Protein 3GE5 (pdb70)

Solvent-accessible surface area: 15205 Å² total

B-factor: mean 21.75, std 8.88, range [8.91, 66.34]

Sequence (341 aa):
IPQDDFRLIEDFFRTRRSVRKFIDRPVEEEKLAILEAGRIAPSAHNYQPWHFLVVREEEGRKRRLAPCSQQPWFPGAPIYIITLGDHHQRAWKRGAGDSVDIDTSIATYLEAHSLGLGCTWVCAFDQALCSEIFDIPSSHTPVSILALGYGDPTVPPREAFNRKTIEEVVSFEKLPQDDFRLIEDFFRTRRSVRKFIDRPVEEEKLAILEAGRIAPSAHNYQPWHFLVVREEEGRKRRLAPCSQQPWFPGAPIYIITLGDHQRAWKRGAGDSVDIDTSIATYLEAHSLGLGCTWVCAFDQALLCSEIFDIPSHTPVSILALGYGDPTVPPREAFNRKTIEEVVSFEKL

Foldseek 3Di:
DDPPDDCVPNAVVVAFAFLAADPDDDDPVLCCLQVLLQPFAAVVSLSQKDWDKAQDPVRLVLQVQFDPDVSRSNFRIKIFIDGQQVRFDDDDPGGCRLVSSVRSCSSSCRVVQKHWDKDQRTNWVSVCVSVVPDPSTRGIMIRIHHHDPVDDHPDPDDDDDPVVPDDDPDD/DVPQDCVPNQVVVADAFLAADDDDDDPVLCCLVVLLVPFAAVVSLSQKDWDKAQDPVRLVLQVQFAPDPSSSNFRIKIFIDGQQVRFDDDDVGGCRLVSSVRSVSSSCRVVQKHWDKDQRTNWVSVCVSVVPDPSTRGIMIRMDHHDPVDDHPDDDDDDDPVVPDDDPDD

CATH classification: 3.40.109.10

Secondary structure (DSSP, 8-state):
--TT--HIIIIITT------B-SPPPPTTT--HHHHHHH---GGG---EEEEEE-SHHHHHHHGGG---TTGGG-SEEEEEEE-TTTSPEETTEESHHHHHHH----HHHHTT-EEEEE--S-HHHHHHHTT-----EEEEEEEE-B-TTS--SS------HHHHEEES--/-TT--HHHHTGGG------B-SPPPPTTT--HHHHHHH---GGG---EEEEEE-SHHHHHHHGGG---TTGGG-SEEEEEEE-TTTS-EETTEESHHHHHHH----HHHHTT-EEEEE--S-HHHHHHHTT-----EEEEEEEE-B-TTS--SS------HHHHEEES--

InterPro domains:
  IPR000415 Nitroreductase-like [G3DSA:3.40.109.10] (4-179)
  IPR000415 Nitroreductase-like [SSF55469] (12-178)
  IPR029479 Nitroreductase [PF00881] (16-69)
  IPR029479 Nitroreductase [PF00881] (72-154)

Organism: Porphyromonas gingivalis (strain ATCC BAA-308 / W83) (NCBI:txid242619)

Nearest PDB structures (foldseek):
  3ge5-assembly1_B  TM=1.002E+00  e=6.194E-34  Porphyromonas gingivalis W83
  3h4o-assembly1_A  TM=8.985E-01  e=9.155E-17  Clostridioides difficile 630
  3bem-assembly1_A  TM=8.678E-01  e=6.191E-10  Bacillus subtilis
  3e39-assembly1_B  TM=7.944E-01  e=4.537E-10  Oleidesulfovibrio alaskensis G20
  1ooq-assembly1_A  TM=8.010E-01  e=1.674E-09  Escherichia coli

Radius of gyration: 19.74 Å; Cα contacts (8 Å, |Δi|>4): 638; chains: 2; bounding box: 45×47×58 Å

Structure (mmCIF, N/CA/C/O backbone):
data_3GE5
#
_entry.id   3GE5
#
_cell.length_a   112.060
_cell.length_b   112.060
_cell.length_c   68.300
_cell.angle_alpha   90.000
_cell.angle_beta   90.000
_cell.angle_gamma   90.000
#
_symmetry.space_group_name_H-M   'P 43 21 2'
#
loop_
_entity.id
_entity.type
_entity.pdbx_description
1 polymer 'putative NAD(P)H:FMN oxidoreductase'
2 non-polymer 'FLAVIN MONONUCLEOTIDE'
3 non-polymer 'UNKNOWN LIGAND'
4 non-polymer 'SULFATE ION'
5 non-polymer 1,2-ETHANEDIOL
6 water water
#
loop_
_atom_site.group_PDB
_atom_site.id
_atom_site.type_s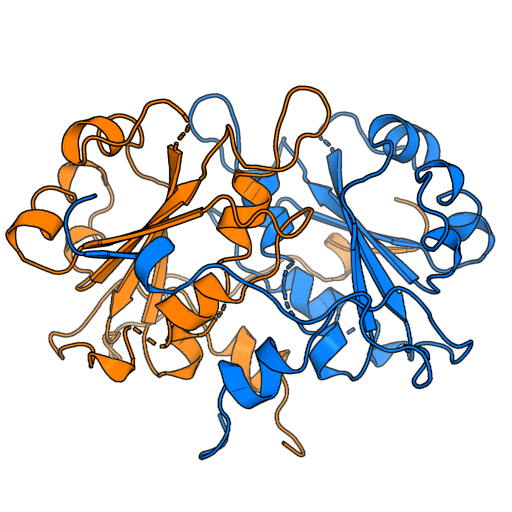ymbol
_atom_site.label_atom_id
_atom_site.label_alt_id
_atom_site.label_comp_id
_atom_site.label_asym_id
_atom_site.label_entity_id
_atom_site.label_seq_id
_atom_site.pdbx_PDB_ins_code
_atom_site.Cartn_x
_atom_site.Cartn_y
_atom_site.Cartn_z
_atom_site.occupancy
_atom_site.B_iso_or_equiv
_atom_site.auth_seq_id
_atom_site.auth_comp_id
_atom_site.auth_asym_id
_atom_site.auth_atom_id
_atom_site.pdbx_PDB_model_num
ATOM 1 N N . ILE A 1 23 ? 62.363 9.168 14.312 1.00 49.42 4 ILE A N 1
ATOM 2 C CA . ILE A 1 23 ? 60.991 8.931 14.880 1.00 45.82 4 ILE A CA 1
ATOM 3 C C . ILE A 1 23 ? 60.403 7.640 14.250 1.00 44.35 4 ILE A C 1
ATOM 4 O O . ILE A 1 23 ? 60.792 7.263 13.131 1.00 43.82 4 ILE A O 1
ATOM 9 N N . PRO A 1 24 ? 59.471 6.966 14.952 1.00 41.03 5 PRO A N 1
ATOM 10 C CA . PRO A 1 24 ? 58.903 5.718 14.426 1.00 40.29 5 PRO A CA 1
ATOM 11 C C . PRO A 1 24 ? 58.338 5.826 12.997 1.00 37.61 5 PRO A C 1
ATOM 12 O O . PRO A 1 24 ? 57.850 6.878 12.584 1.00 33.03 5 PRO A O 1
ATOM 16 N N . GLN A 1 25 ? 58.429 4.729 12.251 1.00 39.18 6 GLN A N 1
ATOM 17 C CA . GLN A 1 25 ? 58.162 4.731 10.794 1.00 38.85 6 GLN A CA 1
ATOM 18 C C . GLN A 1 25 ? 56.776 5.294 10.413 1.00 36.33 6 GLN A C 1
ATOM 19 O O . GLN A 1 25 ? 56.638 6.073 9.451 1.00 39.55 6 GLN A O 1
ATOM 21 N N A ASP A 1 26 ? 55.812 4.935 11.251 0.50 32.00 7 ASP A N 1
ATOM 22 N N B ASP A 1 26 ? 55.717 4.865 11.093 0.50 31.81 7 ASP A N 1
ATOM 23 C CA A ASP A 1 26 ? 54.404 5.176 11.034 0.50 29.66 7 ASP A CA 1
ATOM 24 C CA B ASP A 1 26 ? 54.412 5.480 10.836 0.50 29.69 7 ASP A CA 1
ATOM 25 C C A ASP A 1 26 ? 53.889 6.363 11.846 0.50 26.09 7 ASP A C 1
ATOM 26 C C B ASP A 1 26 ? 53.908 6.134 12.106 0.50 25.68 7 ASP A C 1
ATOM 27 O O A ASP A 1 26 ? 52.723 6.718 11.735 0.50 24.87 7 ASP A O 1
ATOM 28 O O B ASP A 1 26 ? 52.842 5.805 12.641 0.50 22.30 7 ASP A O 1
ATOM 37 N N . PHE A 1 27 ? 54.753 7.017 12.621 1.00 24.40 8 PHE A N 1
ATOM 38 C CA . PHE A 1 27 ? 54.301 8.075 13.493 1.00 23.28 8 PHE A CA 1
ATOM 39 C C . PHE A 1 27 ? 54.059 9.318 12.655 1.00 21.32 8 PHE A C 1
ATOM 40 O O . PHE A 1 27 ? 54.934 9.753 11.875 1.00 23.88 8 PHE A O 1
ATOM 48 N N . ARG A 1 28 ? 52.865 9.890 12.806 1.00 18.30 9 ARG A N 1
ATOM 49 C CA . ARG A 1 28 ? 52.516 11.135 12.159 1.00 16.98 9 ARG A CA 1
ATOM 50 C C . ARG A 1 28 ? 52.248 12.184 13.229 1.00 19.08 9 ARG A C 1
ATOM 51 O O . ARG A 1 28 ? 51.330 12.035 14.026 1.00 18.79 9 ARG A O 1
ATOM 59 N N . LEU A 1 29 ? 53.055 13.232 13.250 1.00 16.65 10 LEU A N 1
ATOM 60 C CA . LEU A 1 29 ? 52.897 14.286 14.241 1.00 16.62 10 LEU A CA 1
ATOM 61 C C . LEU A 1 29 ? 51.499 14.880 14.253 1.00 17.85 10 LEU A C 1
ATOM 62 O O . LEU A 1 29 ? 50.930 15.113 15.301 1.00 18.50 10 LEU A O 1
ATOM 67 N N . ILE A 1 30 ? 50.931 15.100 13.074 1.00 16.35 11 ILE A N 1
ATOM 68 C CA . ILE A 1 30 ? 49.610 15.692 13.003 1.00 17.54 11 ILE A CA 1
ATOM 69 C C . ILE A 1 30 ? 48.539 14.713 13.525 1.00 16.07 11 ILE A C 1
ATOM 70 O O . ILE A 1 30 ? 47.858 14.987 14.526 1.00 16.07 11 ILE A O 1
ATOM 75 N N . GLU A 1 31 ? 48.357 13.582 12.834 1.00 18.68 12 GLU A N 1
ATOM 76 C CA . GLU A 1 31 ? 47.253 12.677 13.202 1.00 17.78 12 GLU A CA 1
ATOM 77 C C . GLU A 1 31 ? 47.389 12.025 14.587 1.00 18.63 12 GLU A C 1
ATOM 78 O O . GLU A 1 31 ? 46.386 11.838 15.302 1.00 20.73 12 GLU A O 1
ATOM 84 N N . ASP A 1 32 ? 48.615 11.684 14.964 1.00 17.49 13 ASP A N 1
ATOM 85 C CA . ASP A 1 32 ? 48.839 10.853 16.140 1.00 18.54 13 ASP A CA 1
ATOM 86 C C . ASP A 1 32 ? 49.112 11.664 17.383 1.00 21.11 13 ASP A C 1
ATOM 87 O O . ASP A 1 32 ? 49.104 11.123 18.476 1.00 23.22 13 ASP A O 1
ATOM 92 N N . PHE A 1 33 ? 49.391 12.948 17.222 1.00 19.08 14 PHE A N 1
ATOM 93 C CA . PHE A 1 33 ? 49.861 13.743 18.352 1.00 18.78 14 PHE A CA 1
ATOM 94 C C . PHE A 1 33 ? 49.147 15.091 18.439 1.00 19.46 14 PHE A C 1
ATOM 95 O O . PHE A 1 33 ? 48.425 15.339 19.407 1.00 18.88 14 PHE A O 1
ATOM 103 N N . PHE A 1 34 ? 49.318 15.976 17.459 1.00 17.67 15 PHE A N 1
ATOM 104 C CA . PHE A 1 34 ? 48.616 17.258 17.536 1.00 17.26 15 PHE A CA 1
ATOM 105 C C . PHE A 1 34 ? 47.080 17.118 17.618 1.00 18.15 15 PHE A C 1
ATOM 106 O O . PHE A 1 34 ? 46.427 17.693 18.502 1.00 18.12 15 PHE A O 1
ATOM 114 N N . ARG A 1 35 ? 46.507 16.338 16.707 1.00 16.90 16 ARG A N 1
ATOM 115 C CA . ARG A 1 35 ? 45.041 16.229 16.644 1.00 17.10 16 ARG A CA 1
ATOM 116 C C . ARG A 1 35 ? 44.382 15.502 17.790 1.00 17.55 16 ARG A C 1
ATOM 117 O O . ARG A 1 35 ? 43.173 15.685 17.994 1.00 20.00 16 ARG A O 1
ATOM 125 N N . THR A 1 36 ? 45.133 14.702 18.540 1.00 15.63 17 THR A N 1
ATOM 126 C CA . THR A 1 36 ? 44.571 14.000 19.687 1.00 16.74 17 THR A CA 1
ATOM 127 C C . THR A 1 36 ? 44.507 14.900 20.936 1.00 17.41 17 THR A C 1
ATOM 128 O O . THR A 1 36 ? 43.940 14.496 21.943 1.00 18.28 17 THR A O 1
ATOM 132 N N . ARG A 1 37 ? 45.117 16.100 20.872 1.00 16.17 18 ARG A N 1
ATOM 133 C CA . ARG A 1 37 ? 45.086 17.076 21.971 1.00 16.96 18 ARG A CA 1
ATOM 134 C C . ARG A 1 37 ? 43.915 18.042 21.805 1.00 18.41 18 ARG A C 1
ATOM 135 O O . ARG A 1 37 ? 43.848 18.787 20.820 1.00 18.82 18 ARG A O 1
ATOM 143 N N . ARG A 1 38 ? 43.012 18.023 22.783 1.00 16.98 19 ARG A N 1
ATOM 144 C CA . ARG A 1 38 ? 41.997 19.049 22.922 1.00 17.79 19 ARG A CA 1
ATOM 145 C C . ARG A 1 38 ? 42.211 19.693 24.295 1.00 16.19 19 ARG A C 1
ATOM 146 O O . ARG A 1 38 ? 42.702 19.043 25.232 1.00 18.31 19 ARG A O 1
ATOM 154 N N . SER A 1 39 ? 41.826 20.954 24.422 1.00 15.88 20 SER A N 1
ATOM 155 C CA . SER A 1 39 ? 41.864 21.622 25.723 1.00 16.81 20 SER A CA 1
ATOM 156 C C . SER A 1 39 ? 40.986 20.851 26.737 1.00 16.42 20 SER A C 1
ATOM 157 O O . SER A 1 39 ? 39.840 20.420 26.439 1.00 16.48 20 SER A O 1
ATOM 160 N N . VAL A 1 40 ? 41.547 20.641 27.923 1.00 16.26 21 VAL A N 1
ATOM 161 C CA . VAL A 1 40 ? 40.860 19.945 29.010 1.00 15.30 21 VAL A CA 1
ATOM 162 C C . VAL A 1 40 ? 40.739 20.946 30.183 1.00 19.62 21 VAL A C 1
ATOM 163 O O . VAL A 1 40 ? 41.746 21.510 30.645 1.00 17.76 21 VAL A O 1
ATOM 167 N N . ARG A 1 41 ? 39.500 21.116 30.643 1.00 19.36 22 ARG A N 1
ATOM 168 C CA . ARG A 1 41 ? 39.173 22.047 31.729 1.00 18.87 22 ARG A CA 1
ATOM 169 C C . ARG A 1 41 ? 38.592 21.401 32.966 1.00 21.31 22 ARG A C 1
ATOM 170 O O . ARG A 1 41 ? 38.349 22.079 33.964 1.00 21.06 22 ARG A O 1
ATOM 178 N N . LYS A 1 42 ? 38.348 20.086 32.899 1.00 18.34 23 LYS A N 1
ATOM 179 C CA . LYS A 1 42 ? 37.716 19.347 33.973 1.00 18.08 23 LYS A CA 1
ATOM 180 C C . LYS A 1 42 ? 38.616 18.175 34.313 1.00 19.04 23 LYS A C 1
ATOM 181 O O . LYS A 1 42 ? 39.023 17.442 33.423 1.00 16.96 23 LYS A O 1
ATOM 187 N N . PHE A 1 43 ? 38.978 18.051 35.598 1.00 17.92 24 PHE A N 1
ATOM 188 C CA . PHE A 1 43 ? 40.046 17.154 36.030 1.00 18.34 24 PHE A CA 1
ATOM 189 C C . PHE A 1 43 ? 39.579 16.190 37.113 1.00 20.70 24 PHE A C 1
ATOM 190 O O . PHE A 1 43 ? 38.615 16.479 37.835 1.00 21.22 24 PHE A O 1
ATOM 198 N N . ILE A 1 44 ? 40.250 15.045 37.225 1.00 19.28 25 ILE A N 1
ATOM 199 C CA . ILE A 1 44 ? 39.991 14.119 38.332 1.00 21.23 25 ILE A CA 1
ATOM 200 C C . ILE A 1 44 ? 41.032 14.362 39.423 1.00 20.93 25 ILE A C 1
ATOM 201 O O . ILE A 1 44 ? 41.970 15.137 39.239 1.00 21.61 25 ILE A O 1
ATOM 206 N N . ASP A 1 45 ? 40.853 13.706 40.567 1.00 24.32 26 ASP A N 1
ATOM 207 C CA . ASP A 1 45 ? 41.730 13.899 41.716 1.00 30.48 26 ASP A CA 1
ATOM 208 C C . ASP A 1 45 ? 43.103 13.251 41.628 1.00 29.68 26 ASP A C 1
ATOM 209 O O . ASP A 1 45 ? 43.966 13.523 42.457 1.00 33.37 26 ASP A O 1
ATOM 214 N N . ARG A 1 46 ? 43.323 12.394 40.649 1.00 28.84 27 ARG A N 1
ATOM 215 C CA . ARG A 1 46 ? 44.564 11.651 40.608 1.00 27.41 27 ARG A CA 1
ATOM 216 C C . ARG A 1 46 ? 45.758 12.603 40.688 1.00 26.66 27 ARG A C 1
ATOM 217 O O . ARG A 1 46 ? 45.847 13.536 39.917 1.00 26.07 27 ARG A O 1
ATOM 225 N N . PRO A 1 47 ? 46.666 12.385 41.640 1.00 25.39 28 PRO A N 1
ATOM 226 C CA . PRO A 1 47 ? 47.839 13.233 41.664 1.00 26.83 28 PRO A CA 1
ATOM 227 C C . PRO A 1 47 ? 48.741 13.035 40.442 1.00 24.78 28 PRO A C 1
ATOM 228 O O . PRO A 1 47 ? 48.912 11.902 39.936 1.00 24.25 28 PRO A O 1
ATOM 232 N N . VAL A 1 48 ? 49.297 14.142 39.983 1.00 21.05 29 VAL A N 1
ATOM 233 C CA . VAL A 1 48 ? 50.270 14.145 38.890 1.00 20.46 29 VAL A CA 1
ATOM 234 C C . VAL A 1 48 ? 51.629 13.687 39.424 1.00 19.81 29 VAL A C 1
ATOM 235 O O . VAL A 1 48 ? 52.154 14.251 40.381 1.00 21.12 29 VAL A O 1
ATOM 239 N N . GLU A 1 49 ? 52.198 12.661 38.805 1.00 21.03 30 GLU A N 1
ATOM 240 C CA . GLU A 1 49 ? 53.478 12.121 39.253 1.00 19.81 30 GLU A CA 1
ATOM 241 C C . GLU A 1 49 ? 54.554 13.183 39.151 1.00 22.24 30 GLU A C 1
ATOM 242 O O . GLU A 1 49 ? 54.615 13.911 38.170 1.00 17.64 30 GLU A O 1
ATOM 248 N N . GLU A 1 50 ? 55.415 13.253 40.163 1.00 21.84 31 GLU A N 1
ATOM 249 C CA . GLU A 1 50 ? 56.541 14.186 40.184 1.00 21.81 31 GLU A CA 1
ATOM 250 C C . GLU A 1 50 ? 57.352 14.170 38.883 1.00 18.89 31 GLU A C 1
ATOM 251 O O . GLU A 1 50 ? 57.734 15.230 38.369 1.00 19.46 31 GLU A O 1
ATOM 257 N N . GLU A 1 51 ? 57.634 12.966 38.394 1.00 18.67 32 GLU A N 1
ATOM 258 C CA . GLU A 1 51 ? 58.480 12.802 37.218 1.00 20.99 32 GLU A CA 1
ATOM 259 C C . GLU A 1 51 ? 57.808 13.384 35.982 1.00 18.93 32 GLU A C 1
ATOM 260 O O . GLU A 1 51 ? 58.507 13.856 35.074 1.00 20.93 32 GLU A O 1
ATOM 266 N N . LYS A 1 52 ? 56.473 13.355 35.940 1.00 19.81 33 LYS A N 1
ATOM 267 C CA . LYS A 1 52 ? 55.748 13.933 34.808 1.00 16.51 33 LYS A CA 1
ATOM 268 C C . LYS A 1 52 ? 55.804 15.483 34.866 1.00 18.04 33 LYS A C 1
ATOM 269 O O . LYS A 1 52 ? 56.008 16.145 33.837 1.00 18.63 33 LYS A O 1
ATOM 275 N N . LEU A 1 53 ? 55.599 16.057 36.058 1.00 19.54 34 LEU A N 1
ATOM 276 C CA . LEU A 1 53 ? 55.770 17.519 36.252 1.00 18.53 34 LEU A CA 1
ATOM 277 C C . LEU A 1 53 ? 57.182 17.987 35.875 1.00 17.16 34 LEU A C 1
ATOM 278 O O . LEU A 1 53 ? 57.349 18.990 35.162 1.00 17.02 34 LEU A O 1
ATOM 291 N N . ALA A 1 55 ? 59.281 16.526 33.773 1.00 16.46 36 ALA A N 1
ATOM 292 C CA . ALA A 1 55 ? 59.380 16.433 32.305 1.00 18.97 36 ALA A CA 1
ATOM 293 C C . ALA A 1 55 ? 58.753 17.609 31.612 1.00 17.82 36 ALA A C 1
ATOM 294 O O . ALA A 1 55 ? 59.288 18.111 30.585 1.00 17.94 36 ALA A O 1
ATOM 296 N N . ILE A 1 56 ? 57.579 18.014 32.089 1.00 15.92 37 ILE A N 1
ATOM 297 C CA . ILE A 1 56 ? 56.908 19.190 31.513 1.00 15.75 37 ILE A CA 1
ATOM 298 C C . ILE A 1 56 ? 57.841 20.415 31.628 1.00 15.20 37 ILE A C 1
ATOM 299 O O . ILE A 1 56 ? 58.020 21.150 30.655 1.00 16.30 37 ILE A O 1
ATOM 304 N N . LEU A 1 57 ? 58.403 20.634 32.816 1.00 15.33 38 LEU A N 1
ATOM 305 C CA . LEU A 1 57 ? 59.302 21.745 33.054 1.00 15.52 38 LEU A CA 1
ATOM 306 C C . LEU A 1 57 ? 60.582 21.663 32.203 1.00 17.80 38 LEU A C 1
ATOM 307 O O . LEU A 1 57 ? 61.051 22.661 31.649 1.00 17.34 38 LEU A O 1
ATOM 312 N N . GLU A 1 58 ? 61.107 20.447 32.031 1.00 17.54 39 GLU A N 1
ATOM 313 C CA . GLU A 1 58 ? 62.259 20.230 31.175 1.00 18.20 39 GLU A CA 1
ATOM 314 C C . GLU A 1 58 ? 61.981 20.642 29.726 1.00 17.96 39 GLU A C 1
ATOM 315 O O . GLU A 1 58 ? 62.810 21.289 29.083 1.00 17.51 39 GLU A O 1
ATOM 321 N N . ALA A 1 59 ? 60.794 20.295 29.238 1.00 16.76 40 ALA A N 1
ATOM 322 C CA . ALA A 1 59 ? 60.378 20.696 27.884 1.00 15.23 40 ALA A CA 1
ATOM 323 C C . ALA A 1 59 ? 60.404 22.217 27.728 1.00 15.60 40 ALA A C 1
ATOM 324 O O . ALA A 1 59 ? 60.880 22.733 26.731 1.00 17.97 40 ALA A O 1
ATOM 326 N N . GLY A 1 60 ? 59.879 22.921 28.731 1.00 16.56 41 GLY A N 1
ATOM 327 C CA . GLY A 1 60 ? 59.928 24.371 28.718 1.00 16.21 41 GLY A CA 1
ATOM 328 C C . GLY A 1 60 ? 61.372 24.914 28.685 1.00 18.35 41 GLY A C 1
ATOM 329 O O . GLY A 1 60 ? 61.700 25.811 27.891 1.00 17.07 41 GLY A O 1
ATOM 330 N N . ARG A 1 61 ? 62.237 24.343 29.528 1.00 15.75 42 ARG A N 1
ATOM 331 C CA . ARG A 1 61 ? 63.618 24.764 29.677 1.00 16.19 42 ARG A CA 1
ATOM 332 C C . ARG A 1 61 ? 64.353 24.615 28.330 1.00 15.70 42 ARG A C 1
ATOM 333 O O . ARG A 1 61 ? 65.184 25.454 27.987 1.00 17.62 42 ARG A O 1
ATOM 341 N N . ILE A 1 62 ? 64.064 23.550 27.582 1.00 15.18 43 ILE A N 1
ATOM 342 C CA . ILE A 1 62 ? 64.834 23.277 26.359 1.00 17.00 43 ILE A CA 1
ATOM 343 C C . ILE A 1 62 ? 64.276 23.985 25.110 1.00 17.58 43 ILE A C 1
ATOM 344 O O . ILE A 1 62 ? 64.860 23.889 24.004 1.00 16.94 43 ILE A O 1
ATOM 349 N N . ALA A 1 63 ? 63.173 24.715 25.266 1.00 17.11 44 ALA A N 1
ATOM 350 C CA . ALA A 1 63 ? 62.565 25.409 24.125 1.00 17.59 44 ALA A CA 1
ATOM 351 C C . ALA A 1 63 ? 63.584 26.418 23.537 1.00 17.65 44 ALA A C 1
ATOM 352 O O . ALA A 1 63 ? 64.369 27.003 24.272 1.00 17.15 44 ALA A O 1
ATOM 354 N N . PRO A 1 64 ? 63.528 26.670 22.235 1.00 16.38 45 PRO A N 1
ATOM 355 C CA . PRO A 1 64 ? 64.282 27.765 21.655 1.00 16.26 45 PRO A CA 1
ATOM 356 C C . PRO A 1 64 ? 63.651 29.154 21.954 1.00 15.90 45 PRO A C 1
ATOM 357 O O . PRO A 1 64 ? 62.478 29.275 22.344 1.00 17.10 45 PRO A O 1
ATOM 361 N N . SER A 1 65 ? 64.485 30.178 21.796 1.00 15.39 46 SER A N 1
ATOM 362 C CA . SER A 1 65 ? 64.114 31.583 22.029 1.00 15.31 46 SER A CA 1
ATOM 363 C C . SER A 1 65 ? 65.032 32.479 21.175 1.00 13.54 46 SER A C 1
ATOM 364 O O . SER A 1 65 ? 66.151 32.060 20.765 1.00 16.83 46 SER A O 1
ATOM 367 N N . ALA A 1 66 ? 64.615 33.723 20.960 1.00 16.51 47 ALA A N 1
ATOM 368 C CA . ALA A 1 66 ? 65.479 34.680 20.268 1.00 15.85 47 ALA A CA 1
ATOM 369 C C . ALA A 1 66 ? 66.826 34.849 20.991 1.00 13.64 47 ALA A C 1
ATOM 370 O O . ALA A 1 66 ? 66.871 35.092 22.212 1.00 15.64 47 ALA A O 1
ATOM 372 N N . HIS A 1 67 ? 67.907 34.630 20.233 1.00 16.71 48 HIS A N 1
ATOM 373 C CA . HIS A 1 67 ? 69.283 34.705 20.717 1.00 15.57 48 HIS A CA 1
ATOM 374 C C . HIS A 1 67 ? 69.547 33.683 21.846 1.00 18.44 48 HIS A C 1
ATOM 375 O O . HIS A 1 67 ? 70.519 33.811 22.584 1.00 16.61 48 HIS A O 1
ATOM 382 N N . ASN A 1 68 ? 68.680 32.693 21.996 1.00 16.50 49 ASN A N 1
ATOM 383 C CA . ASN A 1 68 ? 68.789 31.766 23.135 1.00 17.86 49 ASN A CA 1
ATOM 384 C C . ASN A 1 68 ? 68.860 32.486 24.486 1.00 18.19 49 ASN A C 1
ATOM 385 O O . ASN A 1 68 ? 69.439 31.981 25.444 1.00 18.36 49 ASN A O 1
ATOM 390 N N . TYR A 1 69 ? 68.181 33.628 24.599 1.00 15.11 50 TYR A N 1
ATOM 391 C CA . TYR A 1 69 ? 68.185 34.370 25.874 1.00 16.64 50 TYR A CA 1
ATOM 392 C C . TYR A 1 69 ? 67.282 33.730 26.947 1.00 15.22 50 TYR A C 1
ATOM 393 O O . TYR A 1 69 ? 67.430 34.033 28.129 1.00 17.20 50 TYR A O 1
ATOM 402 N N . GLN A 1 70 ? 66.347 32.865 26.534 1.00 17.13 51 GLN A N 1
ATOM 403 C CA . GLN A 1 70 ? 65.494 32.154 27.494 1.00 16.53 51 GLN A CA 1
ATOM 404 C C . GLN A 1 70 ? 64.880 33.122 28.505 1.00 16.12 51 GLN A C 1
ATOM 405 O O . GLN A 1 70 ? 65.018 32.916 29.719 1.00 17.00 51 GLN A O 1
ATOM 411 N N . PRO A 1 71 ? 64.122 34.149 28.035 1.00 14.90 52 PRO A N 1
ATOM 412 C CA . PRO A 1 71 ? 63.648 35.225 28.912 1.00 18.92 52 PRO A CA 1
ATOM 413 C C . PRO A 1 71 ? 62.370 34.850 29.690 1.00 17.95 52 PRO A C 1
ATOM 414 O O . PRO A 1 71 ? 61.441 35.633 29.805 1.00 16.58 52 PRO A O 1
ATOM 418 N N . TRP A 1 72 ? 62.363 33.634 30.242 1.00 17.74 53 TRP A N 1
ATOM 419 C CA . TRP A 1 72 ? 61.226 33.072 30.935 1.00 15.72 53 TRP A CA 1
ATOM 420 C C . TRP A 1 72 ? 61.622 32.605 32.320 1.00 15.07 53 TRP A C 1
ATOM 421 O O . TRP A 1 72 ? 62.819 32.438 32.614 1.00 16.53 53 TRP A O 1
ATOM 432 N N . HIS A 1 73 ? 60.622 32.420 33.155 1.00 15.61 54 HIS A N 1
ATOM 433 C CA . HIS A 1 73 ? 60.748 31.806 34.454 1.00 16.60 54 HIS A CA 1
ATOM 434 C C . HIS A 1 73 ? 59.448 31.097 34.726 1.00 18.78 54 HIS A C 1
ATOM 435 O O . HIS A 1 73 ? 58.375 31.651 34.443 1.00 17.22 54 HIS A O 1
ATOM 442 N N . PHE A 1 74 ? 59.539 29.861 35.220 1.00 17.08 55 PHE A N 1
ATOM 443 C CA . PHE A 1 74 ? 58.335 29.047 35.445 1.00 16.81 55 PHE A CA 1
ATOM 444 C C . PHE A 1 74 ? 58.025 28.973 36.931 1.00 17.31 55 PHE A C 1
ATOM 445 O O . PHE A 1 74 ? 58.803 28.415 37.730 1.00 19.26 55 PHE A O 1
ATOM 453 N N . LEU A 1 75 ? 56.882 29.548 37.305 1.00 16.99 56 LEU A N 1
ATOM 454 C CA . LEU A 1 75 ? 56.423 29.556 38.699 1.00 18.20 56 LEU A CA 1
ATOM 455 C C . LEU A 1 75 ? 55.310 28.511 38.857 1.00 17.52 56 LEU A C 1
ATOM 456 O O . LEU A 1 75 ? 54.202 28.682 38.334 1.00 17.39 56 LEU A O 1
ATOM 461 N N . VAL A 1 76 ? 55.664 27.399 39.509 1.00 15.83 57 VAL A N 1
ATOM 462 C CA . VAL A 1 76 ? 54.759 26.256 39.667 1.00 15.36 57 VAL A CA 1
ATOM 463 C C . VAL A 1 76 ? 53.901 26.486 40.900 1.00 17.90 57 VAL A C 1
ATOM 464 O O . VAL A 1 76 ? 54.445 26.834 41.978 1.00 19.34 57 VAL A O 1
ATOM 468 N N . VAL A 1 77 ? 52.578 26.334 40.748 1.00 15.16 58 VAL A N 1
ATOM 469 C CA . VAL A 1 77 ? 51.654 26.473 41.884 1.00 17.49 58 VAL A CA 1
ATOM 470 C C . VAL A 1 77 ? 50.834 25.184 41.948 1.00 18.83 58 VAL A C 1
ATOM 471 O O . VAL A 1 77 ? 50.033 24.890 41.081 1.00 16.96 58 VAL A O 1
ATOM 475 N N . ARG A 1 78 ? 51.071 24.386 42.980 1.00 20.91 59 ARG A N 1
ATOM 476 C CA . ARG A 1 78 ? 50.319 23.145 43.154 1.00 21.95 59 ARG A CA 1
ATOM 477 C C . ARG A 1 78 ? 49.913 22.834 44.598 1.00 18.94 59 ARG A C 1
ATOM 478 O O . ARG A 1 78 ? 49.026 22.007 44.811 1.00 22.19 59 ARG A O 1
ATOM 486 N N . GLU A 1 79 ? 50.536 23.470 45.588 1.00 19.21 60 GLU A N 1
ATOM 487 C CA . GLU A 1 79 ? 50.101 23.287 46.977 1.00 19.98 60 GLU A CA 1
ATOM 488 C C . GLU A 1 79 ? 48.820 24.062 47.205 1.00 21.96 60 GLU A C 1
ATOM 489 O O . GLU A 1 79 ? 48.511 25.052 46.519 1.00 22.38 60 GLU A O 1
ATOM 495 N N . GLU A 1 80 ? 48.044 23.621 48.179 1.00 22.49 61 GLU A N 1
ATOM 496 C CA . GLU A 1 80 ? 46.707 24.193 48.338 1.00 24.05 61 GLU A CA 1
ATOM 497 C C . GLU A 1 80 ? 46.694 25.695 48.592 1.00 22.11 61 GLU A C 1
ATOM 498 O O . GLU A 1 80 ? 45.853 26.406 48.027 1.00 21.99 61 GLU A O 1
ATOM 504 N N . GLU A 1 81 ? 47.632 26.179 49.406 1.00 24.28 62 GLU A N 1
ATOM 505 C CA . GLU A 1 81 ? 47.670 27.580 49.762 1.00 25.99 62 GLU A CA 1
ATOM 506 C C . GLU A 1 81 ? 47.863 28.433 48.518 1.00 23.11 62 GLU A C 1
ATOM 507 O O . GLU A 1 81 ? 47.158 29.429 48.321 1.00 21.52 62 GLU A O 1
ATOM 513 N N . GLY A 1 82 ? 48.814 28.024 47.684 1.00 19.29 63 GLY A N 1
ATOM 514 C CA . GLY A 1 82 ? 49.144 28.740 46.457 1.00 20.80 63 GLY A CA 1
ATOM 515 C C . GLY A 1 82 ? 48.003 28.669 45.468 1.00 20.69 63 GLY A C 1
ATOM 516 O O . GLY A 1 82 ? 47.677 29.667 44.833 1.00 17.47 63 GLY A O 1
ATOM 517 N N . ARG A 1 83 ? 47.388 27.493 45.319 1.00 18.16 64 ARG A N 1
ATOM 518 C CA . ARG A 1 83 ? 46.268 27.355 44.375 1.00 19.73 64 ARG A CA 1
ATOM 519 C C . ARG A 1 83 ? 45.113 28.283 44.784 1.00 18.56 64 ARG A C 1
ATOM 520 O O . ARG A 1 83 ? 44.498 28.966 43.955 1.00 19.16 64 ARG A O 1
ATOM 528 N N . LYS A 1 84 ? 44.826 28.324 46.073 1.00 18.16 65 LYS A N 1
ATOM 529 C CA . LYS A 1 84 ? 43.785 29.208 46.601 1.00 18.78 65 LYS A CA 1
ATOM 530 C C . LYS A 1 84 ? 44.129 30.703 46.395 1.00 19.03 65 LYS A C 1
ATOM 531 O O . LYS A 1 84 ? 43.245 31.514 46.086 1.00 17.99 65 LYS A O 1
ATOM 534 N N A ARG A 1 85 ? 45.397 31.051 46.575 0.50 17.62 66 ARG A N 1
ATOM 535 N N B ARG A 1 85 ? 45.401 31.047 46.565 0.50 18.46 66 ARG A N 1
ATOM 536 C CA A ARG A 1 85 ? 45.854 32.423 46.321 0.50 19.96 66 ARG A CA 1
ATOM 537 C CA B ARG A 1 85 ? 45.865 32.425 46.347 0.50 21.41 66 ARG A CA 1
ATOM 538 C C A ARG A 1 85 ? 45.683 32.807 44.853 0.50 18.74 66 ARG A C 1
ATOM 539 C C B ARG A 1 85 ? 45.859 32.834 44.862 0.50 20.10 66 ARG A C 1
ATOM 540 O O A ARG A 1 85 ? 45.280 33.929 44.547 0.50 16.85 66 ARG A O 1
ATOM 541 O O B ARG A 1 85 ? 45.792 34.020 44.552 0.50 20.29 66 ARG A O 1
ATOM 556 N N . LEU A 1 86 ? 45.949 31.862 43.955 1.00 17.82 67 LEU A N 1
ATOM 557 C CA . LEU A 1 86 ? 45.927 32.158 42.522 1.00 17.29 67 LEU A CA 1
ATOM 558 C C . LEU A 1 86 ? 44.500 32.337 42.004 1.00 16.76 67 LEU A C 1
ATOM 559 O O . LEU A 1 86 ? 44.250 33.099 41.048 1.00 17.46 67 LEU A O 1
ATOM 564 N N . ALA A 1 87 ? 43.562 31.604 42.618 1.00 16.76 68 ALA A N 1
ATOM 565 C CA . ALA A 1 87 ? 42.167 31.473 42.125 1.00 16.04 68 ALA A CA 1
ATOM 566 C C . ALA A 1 87 ? 41.478 32.816 41.796 1.00 16.02 68 ALA A C 1
ATOM 567 O O . ALA A 1 87 ? 40.859 32.920 40.759 1.00 19.69 68 ALA A O 1
ATOM 569 N N . PRO A 1 88 ? 41.646 33.836 42.648 1.00 17.92 69 PRO A N 1
ATOM 570 C CA . PRO A 1 88 ? 41.008 35.153 42.422 1.00 19.87 69 PRO A CA 1
ATOM 571 C C . PRO A 1 88 ? 41.462 35.905 41.177 1.00 19.84 69 PRO A C 1
ATOM 572 O O . PRO A 1 88 ? 40.840 36.919 40.805 1.00 19.28 69 PRO A O 1
ATOM 576 N N . CYS A 1 89 ? 42.521 35.419 40.533 1.00 14.75 70 CYS A N 1
ATOM 577 C CA . CYS A 1 89 ? 42.998 35.998 39.277 1.00 16.18 70 CYS A CA 1
ATOM 578 C C . CYS A 1 89 ? 42.111 35.670 38.076 1.00 17.02 70 CYS A C 1
ATOM 579 O O . CYS A 1 89 ? 42.252 36.283 37.031 1.00 18.43 70 CYS A O 1
ATOM 582 N N . SER A 1 90 ? 41.237 34.671 38.213 1.00 16.06 71 SER A N 1
ATOM 583 C CA . SER A 1 90 ? 40.331 34.256 37.143 1.00 15.85 71 SER A CA 1
ATOM 584 C C . SER A 1 90 ? 38.872 34.368 37.528 1.00 18.10 71 SER A C 1
ATOM 585 O O . SER A 1 90 ? 38.497 34.102 38.675 1.00 18.50 71 SER A O 1
ATOM 588 N N . GLN A 1 91 ? 38.040 34.706 36.538 1.00 17.65 72 GLN A N 1
ATOM 589 C CA . GLN A 1 91 ? 36.593 34.670 36.661 1.00 19.69 72 GLN A CA 1
ATOM 590 C C . GLN A 1 91 ? 35.951 33.523 35.873 1.00 18.81 72 GLN A C 1
ATOM 591 O O . GLN A 1 91 ? 34.723 33.417 35.813 1.00 19.98 72 GLN A O 1
ATOM 597 N N . GLN A 1 92 ? 36.762 32.655 35.287 1.00 18.50 73 GLN A N 1
ATOM 598 C CA . GLN A 1 92 ? 36.234 31.502 34.560 1.00 20.55 73 GLN A CA 1
ATOM 599 C C . GLN A 1 92 ? 35.959 30.393 35.554 1.00 19.35 73 GLN A C 1
ATOM 600 O O . GLN A 1 92 ? 36.862 29.962 36.272 1.00 17.91 73 GLN A O 1
ATOM 606 N N . PRO A 1 93 ? 34.700 29.939 35.641 1.00 19.88 74 PRO A N 1
ATOM 607 C CA . PRO A 1 93 ? 34.377 28.954 36.674 1.00 21.67 74 PRO A CA 1
ATOM 608 C C . PRO A 1 93 ? 35.233 27.670 36.739 1.00 19.46 74 PRO A C 1
ATOM 609 O O . PRO A 1 93 ? 35.482 27.151 37.822 1.00 18.75 74 PRO A O 1
ATOM 613 N N . TRP A 1 94 ? 35.693 27.162 35.601 1.00 20.10 75 TRP A N 1
ATOM 614 C CA . TRP A 1 94 ? 36.492 25.935 35.591 1.00 18.83 75 TRP A CA 1
ATOM 615 C C . TRP A 1 94 ? 37.877 26.107 36.224 1.00 19.42 75 TRP A C 1
ATOM 616 O O . TRP A 1 94 ? 38.453 25.157 36.737 1.00 17.57 75 TRP A O 1
ATOM 627 N N . PHE A 1 95 ? 38.421 27.323 36.167 1.00 19.64 76 PHE A N 1
ATOM 628 C CA . PHE A 1 95 ? 39.841 27.554 36.482 1.00 18.35 76 PHE A CA 1
ATOM 629 C C . PHE A 1 95 ? 40.322 27.045 37.838 1.00 18.28 76 PHE A C 1
ATOM 630 O O . PHE A 1 95 ? 41.390 26.430 37.936 1.00 19.67 76 PHE A O 1
ATOM 638 N N . PRO A 1 96 ? 39.561 27.301 38.913 1.00 20.01 77 PRO A N 1
ATOM 639 C CA . PRO A 1 96 ? 40.035 26.800 40.199 1.00 19.67 77 PRO A CA 1
ATOM 640 C C . PRO A 1 96 ? 39.998 25.280 40.402 1.00 20.80 77 PRO A C 1
ATOM 641 O O . PRO A 1 96 ? 40.387 24.804 41.464 1.00 22.91 77 PRO A O 1
ATOM 645 N N . GLY A 1 97 ? 39.558 24.523 39.404 1.00 19.66 78 GLY A N 1
ATOM 646 C CA . GLY A 1 97 ? 39.538 23.058 39.482 1.00 19.65 78 GLY A CA 1
ATOM 647 C C . GLY A 1 97 ? 40.819 22.357 39.019 1.00 20.17 78 GLY A C 1
ATOM 648 O O . GLY A 1 97 ? 40.905 21.133 39.111 1.00 19.87 78 GLY A O 1
ATOM 649 N N . ALA A 1 98 ? 41.814 23.100 38.474 1.00 18.78 79 ALA A N 1
ATOM 650 C CA . ALA A 1 98 ? 43.044 22.483 37.954 1.00 20.36 79 ALA A CA 1
ATOM 651 C C . ALA A 1 98 ? 44.021 22.151 39.081 1.00 18.94 79 ALA A C 1
ATOM 652 O O . ALA A 1 98 ? 44.293 23.009 39.951 1.00 20.50 79 ALA A O 1
ATOM 654 N N . PRO A 1 99 ? 44.539 20.912 39.125 1.00 18.96 80 PRO A N 1
ATOM 655 C CA . PRO A 1 99 ? 45.471 20.558 40.156 1.00 19.83 80 PRO A CA 1
ATOM 656 C C . PRO A 1 99 ? 46.777 21.293 40.161 1.00 18.04 80 PRO A C 1
ATOM 657 O O . PRO A 1 99 ? 47.336 21.472 41.223 1.00 21.42 80 PRO A O 1
ATOM 661 N N . ILE A 1 100 ? 47.305 21.608 38.972 1.00 17.67 81 ILE A N 1
ATOM 662 C CA . ILE A 1 100 ? 48.610 22.246 38.852 1.00 18.04 81 ILE A CA 1
ATOM 663 C C . ILE A 1 100 ? 48.521 23.424 37.912 1.00 18.42 81 ILE A C 1
ATOM 664 O O . ILE A 1 100 ? 47.893 23.333 36.861 1.00 16.48 81 ILE A O 1
ATOM 669 N N . TYR A 1 101 ? 49.176 24.512 38.302 1.00 17.22 82 TYR A N 1
ATOM 670 C CA . TYR A 1 101 ? 49.340 25.661 37.419 1.00 16.59 82 TYR A CA 1
ATOM 671 C C . TYR A 1 101 ? 50.824 25.955 37.208 1.00 17.37 82 TYR A C 1
ATOM 672 O O . TYR A 1 101 ? 51.605 25.991 38.158 1.00 16.45 82 TYR A O 1
ATOM 681 N N . ILE A 1 102 ? 51.216 26.149 35.954 1.00 15.66 83 ILE A N 1
ATOM 682 C CA . ILE A 1 102 ? 52.554 26.648 35.656 1.00 14.63 83 ILE A CA 1
ATOM 683 C C . ILE A 1 102 ? 52.413 28.074 35.092 1.00 16.24 83 ILE A C 1
ATOM 684 O O . ILE A 1 102 ? 51.909 28.259 33.951 1.00 16.57 83 ILE A O 1
ATOM 689 N N . ILE A 1 103 ? 52.799 29.042 35.925 1.00 17.46 84 ILE A N 1
ATOM 690 C CA . ILE A 1 103 ? 52.709 30.474 35.542 1.00 16.75 84 ILE A CA 1
ATOM 691 C C . ILE A 1 103 ? 53.986 30.808 34.809 1.00 16.73 84 ILE A C 1
ATOM 692 O O . ILE A 1 103 ? 55.075 30.778 35.410 1.00 17.10 84 ILE A O 1
ATOM 697 N N . THR A 1 104 ? 53.884 31.129 33.522 1.00 15.88 85 THR A N 1
ATOM 698 C CA . THR A 1 104 ? 55.061 31.469 32.741 1.00 15.52 85 THR A CA 1
ATOM 699 C C . THR A 1 104 ? 55.257 32.979 32.746 1.00 15.79 85 THR A C 1
ATOM 700 O O . THR A 1 104 ? 54.433 33.733 32.225 1.00 17.25 85 THR A O 1
ATOM 704 N N . LEU A 1 105 ? 56.378 33.372 33.347 1.00 15.81 86 LEU A N 1
ATOM 705 C CA . LEU A 1 105 ? 56.762 34.732 33.496 1.00 15.09 86 LEU A CA 1
ATOM 706 C C . LEU A 1 105 ? 57.716 35.099 32.374 1.00 17.49 86 LEU A C 1
ATOM 707 O O . LEU A 1 105 ? 58.629 34.315 32.044 1.00 17.86 86 LEU A O 1
ATOM 712 N N . GLY A 1 106 ? 57.520 36.278 31.796 1.00 17.10 87 GLY A N 1
ATOM 713 C CA . GLY A 1 106 ? 58.428 36.776 30.767 1.00 17.84 87 GLY A CA 1
ATOM 714 C C . GLY A 1 106 ? 59.233 37.929 31.335 1.00 18.07 87 GLY A C 1
ATOM 715 O O . GLY A 1 106 ? 58.674 38.821 31.999 1.00 20.15 87 GLY A O 1
ATOM 716 N N . ASP A 1 107 ? 60.543 37.902 31.108 1.00 17.81 88 ASP A N 1
ATOM 717 C CA . ASP A 1 107 ? 61.456 38.894 31.685 1.00 18.13 88 ASP A CA 1
ATOM 718 C C . ASP A 1 107 ? 61.819 39.941 30.613 1.00 17.91 88 ASP A C 1
ATOM 719 O O . ASP A 1 107 ? 62.635 39.666 29.728 1.00 18.61 88 ASP A O 1
ATOM 724 N N A HIS A 1 108 ? 61.218 41.124 30.691 0.50 16.88 89 HIS A N 1
ATOM 725 N N B HIS A 1 108 ? 61.232 41.148 30.760 0.50 17.43 89 HIS A N 1
ATOM 726 C CA A HIS A 1 108 ? 61.491 42.138 29.679 0.50 17.86 89 HIS A CA 1
ATOM 727 C CA B HIS A 1 108 ? 61.432 42.318 29.849 0.50 18.67 89 HIS A CA 1
ATOM 728 C C A HIS A 1 108 ? 62.958 42.580 29.657 0.50 18.83 89 HIS A C 1
ATOM 729 C C B HIS A 1 108 ? 62.777 43.011 29.927 0.50 21.33 89 HIS A C 1
ATOM 730 O O A HIS A 1 108 ? 63.488 42.907 28.584 0.50 19.44 89 HIS A O 1
ATOM 731 O O B HIS A 1 108 ? 62.969 44.072 29.295 0.50 21.97 89 HIS A O 1
ATOM 744 N N . GLN A 1 109 ? 63.639 42.515 30.804 1.00 17.39 90 GLN A N 1
ATOM 745 C CA . GLN A 1 109 ? 65.047 42.915 30.824 1.00 19.56 90 GLN A CA 1
ATOM 746 C C . GLN A 1 109 ? 65.962 41.909 30.100 1.00 19.08 90 GLN A C 1
ATOM 747 O O . GLN A 1 109 ? 67.108 42.234 29.789 1.00 19.83 90 GLN A O 1
ATOM 753 N N . ARG A 1 110 ? 65.491 40.672 29.884 1.00 17.97 91 ARG A N 1
ATOM 754 C CA . ARG A 1 110 ? 66.307 39.621 29.274 1.00 17.70 91 ARG A CA 1
ATOM 755 C C . ARG A 1 110 ? 65.926 39.271 27.851 1.00 17.40 91 ARG A C 1
ATOM 756 O O . ARG A 1 110 ? 66.715 38.627 27.174 1.00 17.71 91 ARG A O 1
ATOM 764 N N . ALA A 1 111 ? 64.725 39.667 27.416 1.00 16.70 92 ALA A N 1
ATOM 765 C CA . ALA A 1 111 ? 64.211 39.332 26.100 1.00 17.46 92 ALA A CA 1
ATOM 766 C C . ALA A 1 111 ? 64.800 40.234 25.001 1.00 17.15 92 ALA A C 1
ATOM 767 O O . ALA A 1 111 ? 64.997 41.436 25.212 1.00 16.55 92 ALA A O 1
ATOM 769 N N . TRP A 1 112 ? 65.116 39.611 23.850 1.00 15.75 93 TRP A N 1
ATOM 770 C CA . TRP A 1 112 ? 65.570 40.314 22.674 1.00 16.93 93 TRP A CA 1
ATOM 771 C C . TRP A 1 112 ? 64.645 41.457 22.282 1.00 16.49 93 TRP A C 1
ATOM 772 O O . TRP A 1 112 ? 63.402 41.284 22.313 1.00 17.70 93 TRP A O 1
ATOM 783 N N . LYS A 1 113 ? 65.228 42.595 21.885 1.00 18.99 94 LYS A N 1
ATOM 784 C CA . LYS A 1 113 ? 64.438 43.795 21.493 1.00 16.48 94 LYS A CA 1
ATOM 785 C C . LYS A 1 113 ? 64.197 43.806 20.002 1.00 15.05 94 LYS A C 1
ATOM 786 O O . LYS A 1 113 ? 65.098 43.477 19.209 1.00 17.88 94 LYS A O 1
ATOM 792 N N . ARG A 1 114 ? 62.983 44.197 19.620 1.00 15.82 95 ARG A N 1
ATOM 793 C CA . ARG A 1 114 ? 62.661 44.514 18.248 1.00 16.80 95 ARG A CA 1
ATOM 794 C C . ARG A 1 114 ? 61.700 45.688 18.220 1.00 16.56 95 ARG A C 1
ATOM 795 O O . ARG A 1 114 ? 60.679 45.699 18.918 1.00 18.51 95 ARG A O 1
ATOM 803 N N . GLY A 1 115 ? 62.024 46.667 17.381 1.00 20.98 96 GLY A N 1
ATOM 804 C CA . GLY A 1 115 ? 61.219 47.865 17.287 1.00 24.20 96 GLY A CA 1
ATOM 805 C C . GLY A 1 115 ? 61.241 48.545 18.653 1.00 22.13 96 GLY A C 1
ATOM 806 O O . GLY A 1 115 ? 62.294 48.621 19.314 1.00 26.02 96 GLY A O 1
ATOM 807 N N . ALA A 1 116 ? 60.055 48.877 19.134 1.00 25.65 97 ALA A N 1
ATOM 808 C CA . ALA A 1 116 ? 59.927 49.429 20.480 1.00 26.96 97 ALA A CA 1
ATOM 809 C C . ALA A 1 116 ? 59.456 48.380 21.492 1.00 26.84 97 ALA A C 1
ATOM 810 O O . ALA A 1 116 ? 59.087 48.723 22.604 1.00 26.26 97 ALA A O 1
ATOM 812 N N . GLY A 1 117 ? 59.454 47.098 21.112 1.00 20.36 98 GLY A N 1
ATOM 813 C CA . GLY A 1 117 ? 59.068 46.062 22.037 1.00 21.04 98 GLY A CA 1
ATOM 814 C C . GLY A 1 117 ? 60.136 44.998 22.165 1.00 17.10 98 GLY A C 1
ATOM 815 O O . GLY A 1 117 ? 61.318 45.267 22.006 1.00 16.97 98 GLY A O 1
ATOM 816 N N . ASP A 1 118 ? 59.693 43.793 22.495 1.00 17.63 99 ASP A N 1
ATOM 817 C CA . ASP A 1 118 ? 60.601 42.675 22.739 1.00 16.42 99 ASP A CA 1
ATOM 818 C C . ASP A 1 118 ? 59.925 41.332 22.472 1.00 16.58 99 ASP A C 1
ATOM 819 O O . ASP A 1 118 ? 58.720 41.271 22.176 1.00 16.26 99 ASP A O 1
ATOM 824 N N . SER A 1 119 ? 60.719 40.262 22.590 1.00 15.52 100 SER A N 1
ATOM 825 C CA . SER A 1 119 ? 60.255 38.911 22.288 1.00 16.54 100 SER A CA 1
ATOM 826 C C . SER A 1 119 ? 59.617 38.183 23.473 1.00 16.42 100 SER A C 1
ATOM 827 O O . SER A 1 119 ? 59.470 36.972 23.428 1.00 17.23 100 SER A O 1
ATOM 830 N N . VAL A 1 120 ? 59.247 38.882 24.537 1.00 18.80 101 VAL A N 1
ATOM 831 C CA . VAL A 1 120 ? 58.634 38.180 25.699 1.00 16.19 101 VAL A CA 1
ATOM 832 C C . VAL A 1 120 ? 57.415 37.323 25.298 1.00 16.39 101 VAL A C 1
ATOM 833 O O . VAL A 1 120 ? 57.373 36.142 25.628 1.00 16.65 101 VAL A O 1
ATOM 837 N N . ASP A 1 121 ? 56.458 37.898 24.556 1.00 14.75 102 ASP A N 1
ATOM 838 C CA . ASP A 1 121 ? 55.252 37.124 24.174 1.00 16.88 102 ASP A CA 1
ATOM 839 C C . ASP A 1 121 ? 55.606 35.968 23.245 1.00 16.62 102 ASP A C 1
ATOM 840 O O . ASP A 1 121 ? 55.066 34.878 23.358 1.00 16.92 102 ASP A O 1
ATOM 845 N N . ILE A 1 122 ? 56.493 36.214 22.277 1.00 15.27 103 ILE A N 1
ATOM 846 C CA . ILE A 1 122 ? 56.943 35.146 21.399 1.00 17.32 103 ILE A CA 1
ATOM 847 C C . ILE A 1 122 ? 57.628 34.012 22.190 1.00 17.54 103 ILE A C 1
ATOM 848 O O . ILE A 1 122 ? 57.191 32.858 22.125 1.00 16.84 103 ILE A O 1
ATOM 853 N N . ASP A 1 123 ? 58.697 34.360 22.911 1.00 16.67 104 ASP A N 1
ATOM 854 C CA . ASP A 1 123 ? 59.548 33.336 23.518 1.00 16.76 104 ASP A CA 1
ATOM 855 C C . ASP A 1 123 ? 58.795 32.545 24.602 1.00 16.78 104 ASP A C 1
ATOM 856 O O . ASP A 1 123 ? 58.858 31.303 24.644 1.00 15.16 104 ASP A O 1
ATOM 861 N N . THR A 1 124 ? 58.023 33.243 25.438 1.00 16.30 105 THR A N 1
ATOM 862 C CA . THR A 1 124 ? 57.267 32.537 26.480 1.00 14.33 105 THR A CA 1
ATOM 863 C C . THR A 1 124 ? 56.249 31.567 25.870 1.00 12.31 105 THR A C 1
ATOM 864 O O . THR A 1 124 ? 55.934 30.512 26.451 1.00 15.53 105 THR A O 1
ATOM 868 N N . SER A 1 125 ? 55.698 31.974 24.731 1.00 14.79 106 SER A N 1
ATOM 869 C CA . SER A 1 125 ? 54.739 31.141 24.031 1.00 15.51 106 SER A CA 1
ATOM 870 C C . SER A 1 125 ? 55.357 29.880 23.415 1.00 18.15 106 SER A C 1
ATOM 871 O O . SER A 1 125 ? 54.690 28.837 23.312 1.00 16.83 106 SER A O 1
ATOM 874 N N . ILE A 1 126 ? 56.608 29.947 23.016 1.00 15.39 107 ILE A N 1
ATOM 875 C CA . ILE A 1 126 ? 57.293 28.717 22.547 1.00 15.01 107 ILE A CA 1
ATOM 876 C C . ILE A 1 126 ? 57.447 27.764 23.748 1.00 14.72 107 ILE A C 1
ATOM 877 O O . ILE A 1 126 ? 57.143 26.557 23.648 1.00 15.94 107 ILE A O 1
ATOM 882 N N . ALA A 1 127 ? 57.903 28.297 24.881 1.00 15.83 108 ALA A N 1
ATOM 883 C CA . ALA A 1 127 ? 58.075 27.460 26.077 1.00 15.32 108 ALA A CA 1
ATOM 884 C C . ALA A 1 127 ? 56.701 26.845 26.505 1.00 16.88 108 ALA A C 1
ATOM 885 O O . ALA A 1 127 ? 56.606 25.641 26.818 1.00 16.79 108 ALA A O 1
ATOM 895 N N . THR A 1 129 ? 54.134 26.283 24.607 1.00 16.47 110 THR A N 1
ATOM 896 C CA . THR A 1 129 ? 53.731 25.287 23.595 1.00 14.89 110 THR A CA 1
ATOM 897 C C . THR A 1 129 ? 54.466 23.951 23.868 1.00 16.61 110 THR A C 1
ATOM 898 O O . THR A 1 129 ? 53.867 22.878 23.864 1.00 15.49 110 THR A O 1
ATOM 902 N N . TYR A 1 130 ? 55.775 24.037 24.112 1.00 15.77 111 TYR A N 1
ATOM 903 C CA . TYR A 1 130 ? 56.558 22.840 24.444 1.00 15.95 111 TYR A CA 1
ATOM 904 C C . TYR A 1 130 ? 55.963 22.155 25.669 1.00 17.17 111 TYR A C 1
ATOM 905 O O . TYR A 1 130 ? 55.864 20.918 25.730 1.00 17.32 111 TYR A O 1
ATOM 930 N N . LEU A 1 133 ? 52.512 20.508 24.910 1.00 16.71 114 LEU A N 1
ATOM 931 C CA . LEU A 1 133 ? 52.751 19.279 24.138 1.00 18.20 114 LEU A CA 1
ATOM 932 C C . LEU A 1 133 ? 53.373 18.170 24.987 1.00 17.47 114 LEU A C 1
ATOM 933 O O . LEU A 1 133 ? 52.956 16.995 24.910 1.00 17.20 114 LEU A O 1
ATOM 938 N N . GLU A 1 134 ? 54.312 18.541 25.850 1.00 15.60 115 GLU A N 1
ATOM 939 C CA . GLU A 1 134 ? 54.886 17.544 26.737 1.00 15.41 115 GLU A CA 1
ATOM 940 C C . GLU A 1 134 ? 53.844 16.925 27.680 1.00 17.53 115 GLU A C 1
ATOM 941 O O . GLU A 1 134 ? 53.820 15.692 27.854 1.00 16.64 115 GLU A O 1
ATOM 947 N N . ALA A 1 135 ? 52.999 17.762 28.278 1.00 17.16 116 ALA A N 1
ATOM 948 C CA . ALA A 1 135 ? 51.891 17.289 29.144 1.00 16.76 116 ALA A CA 1
ATOM 949 C C . ALA A 1 135 ? 50.994 16.296 28.369 1.00 16.49 116 ALA A C 1
ATOM 950 O O . ALA A 1 135 ? 50.679 15.197 28.871 1.00 16.81 116 ALA A O 1
ATOM 952 N N . HIS A 1 136 ? 50.646 16.664 27.136 1.00 16.41 117 HIS A N 1
ATOM 953 C CA . HIS A 1 136 ? 49.827 15.809 26.269 1.00 16.45 117 HIS A CA 1
ATOM 954 C C . HIS A 1 136 ? 50.522 14.462 26.040 1.00 17.91 117 HIS A C 1
ATOM 955 O O . HIS A 1 136 ? 49.886 13.390 26.112 1.00 17.13 117 HIS A O 1
ATOM 962 N N . SER A 1 137 ? 51.829 14.501 25.774 1.00 16.14 118 SER A N 1
ATOM 963 C CA . SER A 1 137 ? 52.600 13.251 25.511 1.00 17.56 118 SER A CA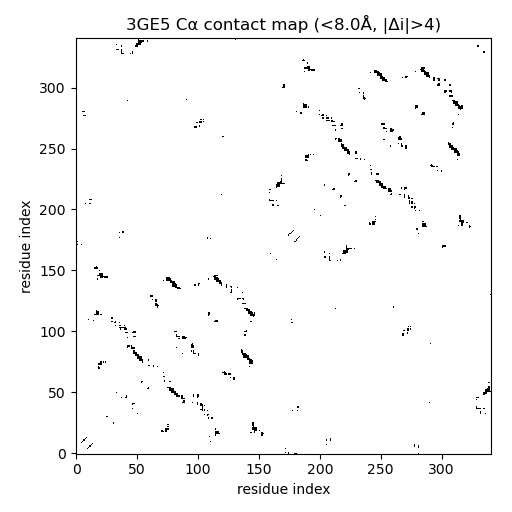 1
ATOM 964 C C . SER A 1 137 ? 52.635 12.306 26.701 1.00 18.47 118 SER A C 1
ATOM 965 O O . SER A 1 137 ? 52.864 11.096 26.537 1.00 17.26 118 SER A O 1
ATOM 968 N N . LEU A 1 138 ? 52.444 12.855 27.890 1.00 18.11 119 LEU A N 1
ATOM 969 C CA . LEU A 1 138 ? 52.501 12.100 29.123 1.00 18.32 119 LEU A CA 1
ATOM 970 C C . LEU A 1 138 ? 51.087 11.739 29.628 1.00 17.30 119 LEU A C 1
ATOM 971 O O . LEU A 1 138 ? 50.905 11.377 30.784 1.00 16.82 119 LEU A O 1
ATOM 976 N N . GLY A 1 139 ? 50.088 11.886 28.763 1.00 17.57 120 GLY A N 1
ATOM 977 C CA . GLY A 1 139 ? 48.694 11.542 29.090 1.00 18.54 120 GLY A CA 1
ATOM 978 C C . GLY A 1 139 ? 47.936 12.458 30.053 1.00 19.89 120 GLY A C 1
ATOM 979 O O . GLY A 1 139 ? 46.944 12.027 30.695 1.00 19.88 120 GLY A O 1
ATOM 980 N N . LEU A 1 140 ? 48.418 13.686 30.202 1.00 18.04 121 LEU A N 1
ATOM 981 C CA . LEU A 1 140 ? 47.743 14.690 30.992 1.00 17.37 121 LEU A CA 1
ATOM 982 C C . LEU A 1 140 ? 46.894 15.581 30.108 1.00 18.48 121 LEU A C 1
ATOM 983 O O . LEU A 1 140 ? 47.154 15.715 28.930 1.00 20.26 121 LEU A O 1
ATOM 988 N N . GLY A 1 141 ? 45.916 16.233 30.716 1.00 17.62 122 GLY A N 1
ATOM 989 C CA . GLY A 1 141 ? 45.098 17.246 30.047 1.00 18.25 122 GLY A CA 1
ATOM 990 C C . GLY A 1 141 ? 45.535 18.623 30.511 1.00 18.42 122 GLY A C 1
ATOM 991 O O . GLY A 1 141 ? 45.999 18.793 31.642 1.00 18.56 122 GLY A O 1
ATOM 992 N N . CYS A 1 142 ? 45.375 19.609 29.649 1.00 17.25 123 CYS A N 1
ATOM 993 C CA . CYS A 1 142 ? 45.671 20.944 30.048 1.00 17.35 123 CYS A CA 1
ATOM 994 C C . CYS A 1 142 ? 44.897 21.959 29.229 1.00 17.51 123 CYS A C 1
ATOM 995 O O . CYS A 1 142 ? 44.338 21.634 28.177 1.00 17.00 123 CYS A O 1
ATOM 998 N N . THR A 1 143 ? 44.871 23.186 29.740 1.00 17.72 124 THR A N 1
ATOM 999 C CA . THR A 1 143 ? 44.422 24.359 28.995 1.00 16.92 124 THR A CA 1
ATOM 1000 C C . THR A 1 143 ? 45.390 25.505 29.206 1.00 17.75 124 THR A C 1
ATOM 1001 O O . THR A 1 143 ? 45.836 25.755 30.317 1.00 16.47 124 THR A O 1
ATOM 1005 N N . TRP A 1 144 ? 45.747 26.142 28.107 1.00 17.14 125 TRP A N 1
ATOM 1006 C CA . TRP A 1 144 ? 46.512 27.389 28.111 1.00 19.02 125 TRP A CA 1
ATOM 1007 C C . TRP A 1 144 ? 45.599 28.506 28.522 1.00 17.35 125 TRP A C 1
ATOM 1008 O O . TRP A 1 144 ? 44.516 28.652 27.941 1.00 18.20 125 TRP A O 1
ATOM 1019 N N . VAL A 1 145 ? 46.010 29.291 29.512 1.00 16.03 126 VAL A N 1
ATOM 1020 C CA . VAL A 1 145 ? 45.178 30.389 30.092 1.00 15.58 126 VAL A CA 1
ATOM 1021 C C . VAL A 1 145 ? 45.877 31.761 29.971 1.00 18.89 126 VAL A C 1
ATOM 1022 O O . VAL A 1 145 ? 46.997 31.961 30.452 1.00 18.55 126 VAL A O 1
ATOM 1026 N N . CYS A 1 146 ? 45.194 32.697 29.307 1.00 17.52 127 CYS A N 1
ATOM 1027 C CA . CYS A 1 146 ? 45.605 34.119 29.269 1.00 16.06 127 CYS A CA 1
ATOM 1028 C C . CYS A 1 146 ? 44.548 35.045 29.843 1.00 15.71 127 CYS A C 1
ATOM 1029 O O . CYS A 1 146 ? 44.848 36.215 30.125 1.00 17.11 127 CYS A O 1
ATOM 1032 N N . ALA A 1 147 ? 43.322 34.534 30.091 1.00 15.65 128 ALA A N 1
ATOM 1033 C CA . ALA A 1 147 ? 42.270 35.373 30.683 1.00 18.16 128 ALA A CA 1
ATOM 1034 C C . ALA A 1 147 ? 42.407 35.370 32.213 1.00 16.57 128 ALA A C 1
ATOM 1035 O O . ALA A 1 147 ? 41.717 34.639 32.896 1.00 17.57 128 ALA A O 1
ATOM 1037 N N . PHE A 1 148 ? 43.296 36.225 32.722 1.00 16.13 129 PHE A N 1
ATOM 1038 C CA . PHE A 1 148 ? 43.508 36.392 34.148 1.00 16.91 129 PHE A CA 1
ATOM 1039 C C . PHE A 1 148 ? 44.039 37.780 34.435 1.00 16.79 129 PHE A C 1
ATOM 1040 O O . PHE A 1 148 ? 44.532 38.440 33.549 1.00 15.85 129 PHE A O 1
ATOM 1048 N N . ASP A 1 149 ? 43.884 38.208 35.685 1.00 16.17 130 ASP A N 1
ATOM 1049 C CA . ASP A 1 149 ? 44.261 39.555 36.124 1.00 16.10 130 ASP A CA 1
ATOM 1050 C C . ASP A 1 149 ? 45.784 39.520 36.375 1.00 15.77 130 ASP A C 1
ATOM 1051 O O . ASP A 1 149 ? 46.264 39.039 37.400 1.00 16.42 130 ASP A O 1
ATOM 1056 N N . GLN A 1 150 ? 46.543 39.969 35.398 1.00 14.85 131 GLN A N 1
ATOM 1057 C CA . GLN A 1 150 ? 48.019 39.853 35.473 1.00 16.24 131 GLN A CA 1
ATOM 1058 C C . GLN A 1 150 ? 48.617 40.683 36.614 1.00 17.73 131 GLN A C 1
ATOM 1059 O O . GLN A 1 150 ? 49.526 40.231 37.338 1.00 15.46 131 GLN A O 1
ATOM 1065 N N . ALA A 1 151 ? 48.119 41.906 36.769 1.00 16.55 132 ALA A N 1
ATOM 1066 C CA . ALA A 1 151 ? 48.624 42.769 37.831 1.00 16.48 132 ALA A CA 1
ATOM 1067 C C . ALA A 1 151 ? 48.336 42.186 39.216 1.00 15.30 132 ALA A C 1
ATOM 1068 O O . ALA A 1 151 ? 49.157 42.304 40.109 1.00 15.77 132 ALA A O 1
ATOM 1070 N N . LEU A 1 152 ? 47.180 41.551 39.382 1.00 14.70 133 LEU A N 1
ATOM 1071 C CA . LEU A 1 152 ? 46.849 40.879 40.619 1.00 15.30 133 LEU A CA 1
ATOM 1072 C C . LEU A 1 152 ? 47.788 39.682 40.875 1.00 14.40 133 LEU A C 1
ATOM 1073 O O . LEU A 1 152 ? 48.334 39.520 41.953 1.00 16.38 133 LEU A O 1
ATOM 1078 N N . CYS A 1 153 ? 47.996 38.865 39.854 1.00 15.16 134 CYS A N 1
ATOM 1079 C CA . CYS A 1 153 ? 48.973 37.780 39.898 1.00 14.69 134 CYS A CA 1
ATOM 1080 C C . CYS A 1 153 ? 50.352 38.277 40.363 1.00 15.79 134 CYS A C 1
ATOM 1081 O O . CYS A 1 153 ? 50.947 37.724 41.287 1.00 16.18 134 CYS A O 1
AT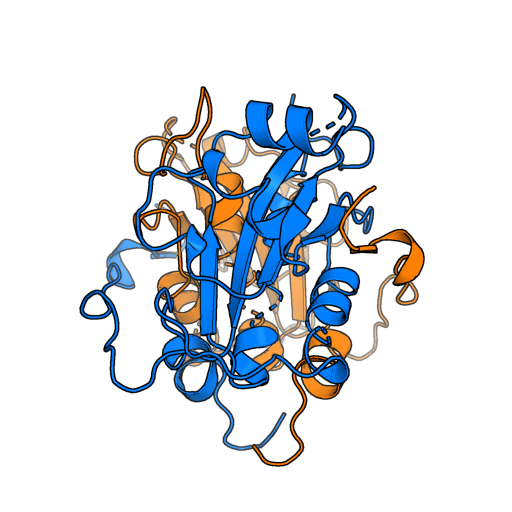OM 1084 N N . SER A 1 154 ? 50.806 39.381 39.753 1.00 17.65 135 SER A N 1
ATOM 1085 C CA . SER A 1 154 ? 52.089 40.005 40.138 1.00 17.01 135 SER A CA 1
ATOM 1086 C C . SER A 1 154 ? 52.110 40.477 41.585 1.00 17.80 135 SER A C 1
ATOM 1087 O O . SER A 1 154 ? 53.121 40.344 42.280 1.00 17.80 135 SER A O 1
ATOM 1090 N N . GLU A 1 155 ? 51.006 41.067 42.028 1.00 17.34 136 GLU A N 1
ATOM 1091 C CA . GLU A 1 155 ? 50.897 41.483 43.426 1.00 17.61 136 GLU A CA 1
ATOM 1092 C C . GLU A 1 155 ? 50.924 40.275 44.386 1.00 17.70 136 GLU A C 1
ATOM 1093 O O . GLU A 1 155 ? 51.649 40.286 45.374 1.00 17.00 136 GLU A O 1
ATOM 1099 N N . ILE A 1 156 ? 50.165 39.217 44.086 1.00 17.17 137 ILE A N 1
ATOM 1100 C CA . ILE A 1 156 ? 50.041 38.084 45.003 1.00 18.91 137 ILE A CA 1
ATOM 1101 C C . ILE A 1 156 ? 51.383 37.363 45.131 1.00 18.68 137 ILE A C 1
ATOM 1102 O O . ILE A 1 156 ? 51.779 36.998 46.225 1.00 17.22 137 ILE A O 1
ATOM 1107 N N . PHE A 1 157 ? 52.078 37.177 44.006 1.00 18.91 138 PHE A N 1
ATOM 1108 C CA . PHE A 1 157 ? 53.311 36.412 43.971 1.00 19.91 138 PHE A CA 1
ATOM 1109 C C . PHE A 1 157 ? 54.575 37.278 43.975 1.00 18.96 138 PHE A C 1
ATOM 1110 O O . PHE A 1 157 ? 55.648 36.779 43.714 1.00 19.55 138 PHE A O 1
ATOM 1118 N N . ASP A 1 158 ? 54.459 38.550 44.349 1.00 19.10 139 ASP A N 1
ATOM 1119 C CA . ASP A 1 158 ? 55.623 39.419 44.471 1.00 19.61 139 ASP A CA 1
ATOM 1120 C C . ASP A 1 158 ? 56.513 39.384 43.211 1.00 21.54 139 ASP A C 1
ATOM 1121 O O . ASP A 1 158 ? 57.751 39.306 43.308 1.00 20.54 139 ASP 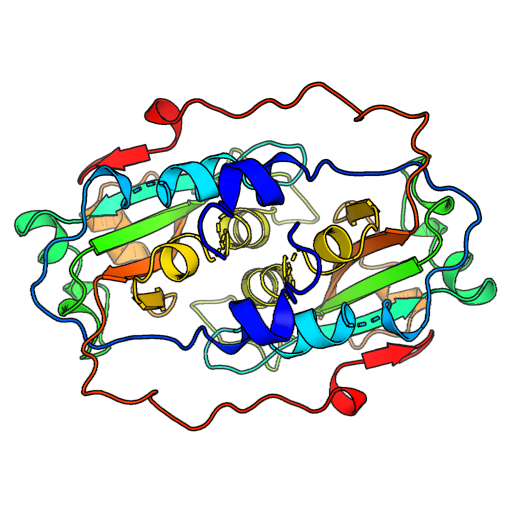A O 1
ATOM 1126 N N . ILE A 1 159 ? 55.882 39.443 42.040 1.00 20.68 140 ILE A N 1
ATOM 1127 C CA . ILE A 1 159 ? 56.616 39.352 40.792 1.00 20.99 140 ILE A CA 1
ATOM 1128 C C . ILE A 1 159 ? 57.238 40.756 40.519 1.00 21.23 140 ILE A C 1
ATOM 1129 O O . ILE A 1 159 ? 56.522 41.751 40.500 1.00 21.61 140 ILE A O 1
ATOM 1134 N N . PRO A 1 160 ? 58.577 40.829 40.299 1.00 22.05 141 PRO A N 1
ATOM 1135 C CA . PRO A 1 160 ? 59.200 42.126 39.990 1.00 23.04 141 PRO A CA 1
ATOM 1136 C C . PRO A 1 160 ? 58.557 42.815 38.785 1.00 21.07 141 PRO A C 1
ATOM 1137 O O . PRO A 1 160 ? 58.088 42.134 37.877 1.00 20.83 141 PRO A O 1
ATOM 1141 N N A SER A 1 161 ? 58.571 44.151 38.786 0.50 21.29 142 SER A N 1
ATOM 1142 N N B SER A 1 161 ? 58.550 44.148 38.761 0.50 21.70 142 SER A N 1
ATOM 1143 C CA A SER A 1 161 ? 57.927 44.947 37.736 0.50 20.44 142 SER A CA 1
ATOM 1144 C CA B SER A 1 161 ? 57.838 44.885 37.707 0.50 21.12 142 SER A CA 1
ATOM 1145 C C A SER A 1 161 ? 58.368 44.551 36.340 0.50 20.26 142 SER A C 1
ATOM 1146 C C B SER A 1 161 ? 58.415 44.700 36.309 0.50 20.63 142 SER A C 1
ATOM 1147 O O A SER A 1 161 ? 57.551 44.484 35.430 0.50 19.92 142 SER A O 1
ATOM 1148 O O B SER A 1 161 ? 57.758 45.011 35.348 0.50 20.94 142 SER A O 1
ATOM 1153 N N . HIS A 1 162 ? 59.650 44.236 36.201 1.00 18.85 143 HIS A N 1
ATOM 1154 C CA . HIS A 1 162 ? 60.239 43.927 34.896 1.00 20.69 143 HIS A CA 1
ATOM 1155 C C . HIS A 1 162 ? 59.885 42.531 34.355 1.00 20.07 143 HIS A C 1
ATOM 1156 O O . HIS A 1 162 ? 60.268 42.178 33.222 1.00 20.44 143 HIS A O 1
ATOM 1171 N N . THR A 1 164 ? 56.539 39.847 33.621 1.00 18.51 145 THR A N 1
ATOM 1172 C CA . THR A 1 164 ? 55.109 39.825 33.426 1.00 16.08 145 THR A CA 1
ATOM 1173 C C . THR A 1 164 ? 54.625 38.380 33.394 1.00 17.84 145 THR A C 1
ATOM 1174 O O . THR A 1 164 ? 55.194 37.559 32.689 1.00 16.71 145 THR A O 1
ATOM 1178 N N . PRO A 1 165 ? 53.580 38.048 34.187 1.00 17.61 146 PRO A N 1
ATOM 1179 C CA . PRO A 1 165 ? 52.971 36.712 33.982 1.00 17.49 146 PRO A CA 1
ATOM 1180 C C . PRO A 1 165 ? 52.178 36.724 32.667 1.00 16.91 146 PRO A C 1
ATOM 1181 O O . PRO A 1 165 ? 51.178 37.446 32.567 1.00 18.52 146 PRO A O 1
ATOM 1185 N N . VAL A 1 166 ? 52.656 36.024 31.641 1.00 15.24 147 VAL A N 1
ATOM 1186 C CA . VAL A 1 166 ? 52.061 36.123 30.286 1.00 17.51 147 VAL A CA 1
ATOM 1187 C C . VAL A 1 166 ? 50.917 35.116 30.073 1.00 16.03 147 VAL A C 1
ATOM 1188 O O . VAL A 1 166 ? 49.847 35.438 29.557 1.00 16.76 147 VAL A O 1
ATOM 1192 N N . SER A 1 167 ? 51.173 33.889 30.513 1.00 16.29 148 SER A N 1
ATOM 1193 C CA . SER A 1 167 ? 50.309 32.729 30.281 1.00 15.71 148 SER A CA 1
ATOM 1194 C C . SER A 1 167 ? 50.423 31.785 31.467 1.00 16.49 148 SER A C 1
ATOM 1195 O O . SER A 1 167 ? 51.474 31.749 32.140 1.00 17.01 148 SER A O 1
ATOM 1198 N N . ILE A 1 168 ? 49.362 31.007 31.693 1.00 15.11 149 ILE A N 1
ATOM 1199 C CA . ILE A 1 168 ? 49.361 29.944 32.715 1.00 15.63 149 ILE A CA 1
ATOM 1200 C C . ILE A 1 168 ? 48.945 28.624 32.097 1.00 15.97 149 ILE A C 1
ATOM 1201 O O . ILE A 1 168 ? 47.931 28.566 31.385 1.00 16.73 149 ILE A O 1
ATOM 1206 N N . LEU A 1 169 ? 49.710 27.572 32.318 1.00 15.64 150 LEU A N 1
ATOM 1207 C CA . LEU A 1 169 ? 49.309 26.243 31.851 1.00 18.42 150 LEU A CA 1
ATOM 1208 C C . LEU A 1 169 ? 48.613 25.588 33.015 1.00 17.32 150 LEU A C 1
ATOM 1209 O O . LEU A 1 169 ? 49.223 25.338 34.031 1.00 16.72 150 LEU A O 1
ATOM 1214 N N . ALA A 1 170 ? 47.303 25.359 32.860 1.00 15.99 151 ALA A N 1
ATOM 1215 C CA . ALA A 1 170 ? 46.495 24.654 33.862 1.00 14.79 151 ALA A CA 1
ATOM 1216 C C . ALA A 1 170 ? 46.419 23.173 33.457 1.00 17.29 151 ALA A C 1
ATOM 1217 O O . ALA A 1 170 ? 46.036 22.875 32.337 1.00 16.82 151 ALA A O 1
ATOM 1219 N N . LEU A 1 171 ? 46.845 22.283 34.347 1.00 17.14 152 LEU A N 1
ATOM 1220 C CA . LEU A 1 171 ? 47.045 20.872 33.970 1.00 15.15 152 LEU A CA 1
ATOM 1221 C C . LEU A 1 171 ? 46.712 19.877 35.087 1.00 16.37 152 LEU A C 1
ATOM 1222 O O . LEU A 1 171 ? 46.710 20.215 36.254 1.00 15.53 152 LEU A O 1
ATOM 1227 N N . GLY A 1 172 ? 46.460 18.646 34.662 1.00 17.09 153 GLY A N 1
ATOM 1228 C CA . GLY A 1 172 ? 46.159 17.546 35.553 1.00 18.21 153 GLY A CA 1
ATOM 1229 C C . GLY A 1 172 ? 45.683 16.356 34.740 1.00 16.65 153 GLY A C 1
ATOM 1230 O O . GLY A 1 172 ? 45.754 16.356 33.495 1.00 17.94 153 GLY A O 1
ATOM 1231 N N . TYR A 1 173 ? 45.213 15.322 35.420 1.00 18.36 154 TYR A N 1
ATOM 1232 C CA . TYR A 1 173 ? 44.550 14.232 34.729 1.00 16.94 154 TYR A CA 1
ATOM 1233 C C . TYR A 1 173 ? 43.132 14.642 34.391 1.00 18.14 154 TYR A C 1
ATOM 1234 O O . TYR A 1 173 ? 42.356 15.028 35.269 1.00 17.84 154 TYR A O 1
ATOM 1243 N N . GLY A 1 174 ? 42.790 14.586 33.111 1.00 18.22 155 GLY A N 1
ATOM 1244 C CA . GLY A 1 174 ? 41.456 14.958 32.683 1.00 19.72 155 GLY A CA 1
ATOM 1245 C C . GLY A 1 174 ? 40.364 14.012 33.150 1.00 20.34 155 GLY A C 1
ATOM 1246 O O . GLY A 1 174 ? 40.596 12.823 33.363 1.00 20.08 155 GLY A O 1
ATOM 1247 N N . ASP A 1 175 ? 39.162 14.547 33.311 1.00 19.30 156 ASP A N 1
ATOM 1248 C CA . ASP A 1 175 ? 38.006 13.726 33.592 1.00 19.89 156 ASP A CA 1
ATOM 1249 C C . ASP A 1 175 ? 37.537 13.056 32.308 1.00 21.48 156 ASP A C 1
ATOM 1250 O O . ASP A 1 175 ? 37.044 13.726 31.387 1.00 21.23 156 ASP A O 1
ATOM 1255 N N . PRO A 1 176 ? 37.689 11.728 32.234 1.00 22.93 157 PRO A N 1
ATOM 1256 C CA . PRO A 1 176 ? 37.402 11.036 30.965 1.00 23.72 157 PRO A CA 1
ATOM 1257 C C . PRO A 1 176 ? 35.915 11.016 30.588 1.00 24.71 157 PRO A C 1
ATOM 1258 O O . PRO A 1 176 ? 35.584 10.643 29.469 1.00 26.04 157 PRO A O 1
ATOM 1262 N N . THR A 1 177 ? 35.032 11.425 31.496 1.00 21.92 158 THR A N 1
ATOM 1263 C CA . THR A 1 177 ? 33.599 11.463 31.204 1.00 21.70 158 THR A CA 1
ATOM 1264 C C . THR A 1 177 ? 33.147 12.804 30.640 1.00 20.64 158 THR A C 1
ATOM 1265 O O . THR A 1 177 ? 31.955 13.012 30.378 1.00 21.67 158 THR A O 1
ATOM 1269 N N . VAL A 1 178 ? 34.075 13.735 30.485 1.00 20.43 159 VAL A N 1
ATOM 1270 C CA . VAL A 1 178 ? 33.736 15.065 30.026 1.00 18.89 159 VAL A CA 1
ATOM 1271 C C . VAL A 1 178 ? 34.294 15.232 28.619 1.00 19.33 159 VAL A C 1
ATOM 1272 O O . VAL A 1 178 ? 35.499 15.207 28.433 1.00 19.07 159 VAL A O 1
ATOM 1276 N N . PRO A 1 179 ? 33.410 15.387 27.622 1.00 16.46 160 PRO A N 1
ATOM 1277 C CA . PRO A 1 179 ? 33.935 15.534 26.263 1.00 17.84 160 PRO A CA 1
ATOM 1278 C C . PRO A 1 179 ? 34.560 16.890 26.037 1.00 18.51 160 PRO A C 1
ATOM 1279 O O . PRO A 1 179 ? 34.444 17.781 26.870 1.00 19.16 160 PRO A O 1
ATOM 1283 N N . PRO A 1 180 ? 35.213 17.082 24.884 1.00 18.58 161 PRO A N 1
ATOM 1284 C CA . PRO A 1 180 ? 35.711 18.411 24.586 1.00 19.23 161 PRO A CA 1
ATOM 1285 C C . PRO A 1 180 ? 34.544 19.435 24.566 1.00 20.46 161 PRO A C 1
ATOM 1286 O O . PRO A 1 180 ? 33.386 19.093 24.269 1.00 19.76 161 PRO A O 1
ATOM 1290 N N . ARG A 1 181 ? 34.892 20.686 24.873 1.00 20.90 162 ARG A N 1
ATOM 1291 C CA . ARG A 1 181 ? 33.913 21.740 25.119 1.00 23.08 162 ARG A CA 1
ATOM 1292 C C . ARG A 1 181 ? 33.030 21.964 23.895 1.00 22.44 162 ARG A C 1
ATOM 1293 O O . ARG A 1 181 ? 31.820 22.199 24.017 1.00 23.35 162 ARG A O 1
ATOM 1301 N N . GLU A 1 182 ? 33.639 21.880 22.713 1.00 21.94 163 GLU A N 1
ATOM 1302 C CA . GLU A 1 182 ? 32.909 21.969 21.452 1.00 19.63 163 GLU A CA 1
ATOM 1303 C C . GLU A 1 182 ? 33.598 21.119 20.385 1.00 19.08 163 GLU A C 1
ATOM 1304 O O . GLU A 1 182 ? 34.738 20.689 20.582 1.00 19.50 163 GLU A O 1
ATOM 1310 N N . ALA A 1 183 ? 32.922 20.905 19.259 1.00 20.27 164 ALA A N 1
ATOM 1311 C CA . ALA A 1 183 ? 33.507 20.183 18.158 1.00 17.68 164 ALA A CA 1
ATOM 1312 C C . ALA A 1 183 ? 34.735 20.977 17.658 1.00 17.62 164 ALA A C 1
ATOM 1313 O O . ALA A 1 183 ? 34.720 22.210 17.592 1.00 17.72 164 ALA A O 1
ATOM 1315 N N . PHE A 1 184 ? 35.773 20.253 17.283 1.00 18.75 165 PHE A N 1
ATOM 1316 C CA . PHE A 1 184 ? 36.957 20.838 16.675 1.00 19.06 165 PHE A CA 1
ATOM 1317 C C . PHE A 1 184 ? 36.587 21.679 15.465 1.00 19.24 165 PHE A C 1
ATOM 1318 O O . PHE A 1 184 ? 35.831 21.263 14.619 1.00 18.48 165 PHE A O 1
ATOM 1326 N N . ASN A 1 185 ? 37.101 22.898 15.408 1.00 19.36 166 ASN A N 1
ATOM 1327 C CA . ASN A 1 185 ? 36.870 23.730 14.228 1.00 20.93 166 ASN A CA 1
ATOM 1328 C C . ASN A 1 185 ? 38.035 24.684 14.006 1.00 16.96 166 ASN A C 1
ATOM 1329 O O . ASN A 1 185 ? 38.593 25.256 14.948 1.00 18.34 166 ASN A O 1
ATOM 1334 N N . ARG A 1 186 ? 38.390 24.802 12.738 1.00 18.72 167 ARG A N 1
ATOM 1335 C CA . ARG A 1 186 ? 39.438 25.698 12.290 1.00 18.07 167 ARG A CA 1
ATOM 1336 C C . ARG A 1 186 ? 39.026 26.195 10.923 1.00 18.96 167 ARG A C 1
ATOM 1337 O O . ARG A 1 186 ? 38.245 25.551 10.194 1.00 19.03 167 ARG A O 1
ATOM 1345 N N . LYS A 1 187 ? 39.571 27.347 10.567 1.00 17.45 168 LYS A N 1
ATOM 1346 C CA . LYS A 1 187 ? 39.468 27.858 9.211 1.00 18.87 168 LYS A CA 1
ATOM 1347 C C . LYS A 1 187 ? 40.065 26.865 8.225 1.00 16.27 168 LYS A C 1
ATOM 1348 O O . LYS A 1 187 ? 40.922 26.053 8.598 1.00 16.72 168 LYS A O 1
ATOM 1354 N N . THR A 1 188 ? 39.641 26.976 6.963 1.00 17.35 169 THR A N 1
ATOM 1355 C CA . THR A 1 188 ? 40.145 26.120 5.884 1.00 16.89 169 THR A CA 1
ATOM 1356 C C . THR A 1 188 ? 41.595 26.476 5.548 1.00 18.58 169 THR A C 1
ATOM 1357 O O . THR A 1 188 ? 42.053 27.592 5.782 1.00 17.30 169 THR A O 1
ATOM 1361 N N . ILE A 1 189 ? 42.284 25.524 4.951 1.00 19.02 170 ILE A N 1
ATOM 1362 C CA . ILE A 1 189 ? 43.644 25.762 4.489 1.00 20.09 170 ILE A CA 1
ATOM 1363 C C . ILE A 1 189 ? 43.641 26.855 3.392 1.00 19.42 170 ILE A C 1
ATOM 1364 O O . ILE A 1 189 ? 44.572 27.680 3.325 1.00 19.18 170 ILE A O 1
ATOM 1369 N N . GLU A 1 190 ? 42.579 26.906 2.578 1.00 18.62 171 GLU A N 1
ATOM 1370 C CA . GLU A 1 190 ? 42.436 27.957 1.584 1.00 19.42 171 GLU A CA 1
ATOM 1371 C C . GLU A 1 190 ? 42.303 29.342 2.201 1.00 19.34 171 GLU A C 1
ATOM 1372 O O . GLU A 1 190 ? 42.744 30.326 1.609 1.00 21.17 171 GLU A O 1
ATOM 1378 N N . GLU A 1 191 ? 41.671 29.433 3.358 1.00 18.42 172 GLU A N 1
ATOM 1379 C CA . GLU A 1 191 ? 41.538 30.718 4.035 1.00 19.67 172 GLU A CA 1
ATOM 1380 C C . GLU A 1 191 ? 42.840 31.229 4.673 1.00 18.95 172 GLU A C 1
ATOM 1381 O O . GLU A 1 191 ? 43.101 32.433 4.699 1.00 18.04 172 GLU A O 1
ATOM 1387 N N . VAL A 1 192 ? 43.646 30.323 5.207 1.00 16.56 173 VAL A N 1
ATOM 1388 C CA . VAL A 1 192 ? 44.801 30.763 6.027 1.00 17.32 173 VAL A CA 1
ATOM 1389 C C . VAL A 1 192 ? 46.146 30.778 5.281 1.00 18.82 173 VAL A C 1
ATOM 1390 O O . VAL A 1 192 ? 47.130 31.282 5.829 1.00 19.22 173 VAL A O 1
ATOM 1394 N N . VAL A 1 193 ? 46.175 30.288 4.040 1.00 17.00 174 VAL A N 1
ATOM 1395 C CA . VAL A 1 193 ? 47.411 30.204 3.241 1.00 16.49 174 VAL A CA 1
ATOM 1396 C C . VAL A 1 193 ? 47.334 31.013 1.956 1.00 17.43 174 VAL A C 1
ATOM 1397 O O . VAL A 1 193 ? 46.321 30.949 1.222 1.00 16.42 174 VAL A O 1
ATOM 1401 N N . SER A 1 194 ? 48.388 31.788 1.689 1.00 15.27 175 SER A N 1
ATOM 1402 C CA . SER A 1 194 ? 48.644 32.372 0.385 1.00 15.65 175 SER A CA 1
ATOM 1403 C C . SER A 1 194 ? 50.014 31.929 -0.124 1.00 16.92 175 SER A C 1
ATOM 1404 O O . SER A 1 194 ? 50.954 31.817 0.652 1.00 17.57 175 SER A O 1
ATOM 1407 N N . PHE A 1 195 ? 50.119 31.730 -1.441 1.00 16.66 176 PHE A N 1
ATOM 1408 C CA . PHE A 1 195 ? 51.389 31.389 -2.070 1.00 17.75 176 PHE A CA 1
ATOM 1409 C C . PHE A 1 195 ? 51.859 32.604 -2.846 1.00 17.97 176 PHE A C 1
ATOM 1410 O O . PHE A 1 195 ? 51.155 33.100 -3.746 1.00 18.07 176 PHE A O 1
ATOM 1418 N N . GLU A 1 196 ? 53.050 33.067 -2.477 1.00 17.62 177 GLU A N 1
ATOM 1419 C CA . GLU A 1 196 ? 53.822 34.140 -3.157 1.00 18.27 177 GLU A CA 1
ATOM 1420 C C . GLU A 1 196 ? 53.297 35.575 -2.968 1.00 19.26 177 GLU A C 1
ATOM 1421 O O . GLU A 1 196 ? 54.100 36.533 -2.871 1.00 19.88 177 GLU A O 1
ATOM 1427 N N . LYS A 1 197 ? 51.970 35.726 -3.013 1.00 18.61 178 LYS A N 1
ATOM 1428 C CA . LYS A 1 197 ? 51.288 37.016 -2.870 1.00 20.18 178 LYS A CA 1
ATOM 1429 C C . LYS A 1 197 ? 49.966 36.825 -2.153 1.00 20.09 178 LYS A C 1
ATOM 1430 O O . LYS A 1 197 ? 49.330 35.786 -2.304 1.00 20.43 178 LYS A O 1
ATOM 1433 N N . LEU A 1 198 ? 49.586 37.831 -1.360 1.00 19.04 179 LEU A N 1
ATOM 1434 C CA . LEU A 1 198 ? 48.318 37.864 -0.663 1.00 20.24 179 LEU A CA 1
ATOM 1435 C C . LEU A 1 198 ? 47.193 38.094 -1.660 1.00 23.69 179 LEU A C 1
ATOM 1436 O O . LEU A 1 198 ? 46.063 37.660 -1.395 1.00 25.96 179 LEU A O 1
ATOM 1442 N N . PRO B 1 24 ? 53.811 5.932 20.563 1.00 48.39 5 PRO B N 1
ATOM 1443 C CA . PRO B 1 24 ? 54.567 4.668 20.427 1.00 46.84 5 PRO B CA 1
ATOM 1444 C C . PRO B 1 24 ? 55.392 4.331 21.692 1.00 46.76 5 PRO B C 1
ATOM 1445 O O . PRO B 1 24 ? 55.856 5.243 22.398 1.00 44.62 5 PRO B O 1
ATOM 1449 N N . GLN B 1 25 ? 55.572 3.029 21.940 1.00 45.10 6 GLN B N 1
ATOM 1450 C CA . GLN B 1 25 ? 55.968 2.479 23.261 1.00 43.99 6 GLN B CA 1
ATOM 1451 C C . GLN B 1 25 ? 57.078 3.265 23.996 1.00 40.09 6 GLN B C 1
ATOM 1452 O O . GLN B 1 25 ? 56.861 3.786 25.113 1.00 43.66 6 GLN B O 1
ATOM 1454 N N A ASP B 1 26 ? 58.289 3.299 23.442 0.50 32.72 7 ASP B N 1
ATOM 1455 N N B ASP B 1 26 ? 58.195 3.404 23.296 0.50 35.73 7 ASP B N 1
ATOM 1456 C CA A ASP B 1 26 ? 59.339 4.138 24.034 0.50 28.84 7 ASP B CA 1
ATOM 1457 C CA B ASP B 1 26 ? 59.415 3.954 23.846 0.50 32.00 7 ASP B CA 1
ATOM 1458 C C A ASP B 1 26 ? 59.767 5.170 22.992 0.50 25.76 7 ASP B C 1
ATOM 1459 C C B ASP B 1 26 ? 59.734 5.335 23.252 0.50 27.59 7 ASP B C 1
ATOM 1460 O O A ASP B 1 26 ? 60.916 5.220 22.562 0.50 23.36 7 ASP B O 1
ATOM 1461 O O B ASP B 1 26 ? 60.804 5.877 23.500 0.50 24.46 7 ASP B O 1
ATOM 1470 N N . PHE B 1 27 ? 58.787 5.933 22.528 1.00 24.55 8 PHE B N 1
ATOM 1471 C CA . PHE B 1 27 ? 59.041 7.189 21.834 1.00 22.36 8 PHE B CA 1
ATOM 1472 C C . PHE B 1 27 ? 58.856 8.303 22.852 1.00 22.22 8 PHE B C 1
ATOM 1473 O O . PHE B 1 27 ? 57.799 8.402 23.459 1.00 25.68 8 PHE B O 1
ATOM 1481 N N . ARG B 1 28 ? 59.901 9.100 23.082 1.00 18.61 9 ARG B N 1
ATOM 1482 C CA . ARG B 1 28 ? 59.884 10.176 24.068 1.00 16.80 9 ARG B CA 1
ATOM 1483 C C . ARG B 1 28 ? 59.959 11.531 23.378 1.00 16.88 9 ARG B C 1
ATOM 1484 O O . ARG B 1 28 ? 60.882 11.791 22.589 1.00 17.32 9 ARG B O 1
ATOM 1492 N N . LEU B 1 29 ? 59.022 12.416 23.700 1.00 14.16 10 LEU B N 1
ATOM 1493 C CA . LEU B 1 29 ? 58.941 13.684 23.037 1.00 15.86 10 LEU B CA 1
ATOM 1494 C C . LEU B 1 29 ? 60.220 14.498 23.270 1.00 14.17 10 LEU B C 1
ATOM 1495 O O . LEU B 1 29 ? 60.687 15.205 22.370 1.00 17.00 10 LEU B O 1
ATOM 1500 N N . ILE B 1 30 ? 60.770 14.449 24.480 1.00 14.67 11 ILE B N 1
ATOM 1501 C CA . ILE B 1 30 ? 61.983 15.234 24.757 1.00 14.89 11 ILE B CA 1
ATOM 1502 C C . ILE B 1 30 ? 63.204 14.595 24.086 1.00 17.12 11 ILE B C 1
ATOM 1503 O O . ILE B 1 30 ? 63.823 15.204 23.219 1.00 15.28 11 ILE B O 1
ATOM 1508 N N . GLU B 1 31 ? 63.559 13.379 24.493 1.00 16.03 12 GLU B N 1
ATOM 1509 C CA . GLU B 1 31 ? 64.837 12.790 24.047 1.00 15.02 12 GLU B CA 1
ATOM 1510 C C . GLU B 1 31 ? 64.870 12.492 22.539 1.00 18.30 12 GLU B C 1
ATOM 1511 O O . GLU B 1 31 ? 65.898 12.675 21.883 1.00 17.46 12 GLU B O 1
ATOM 1517 N N . ASP B 1 32 ? 63.738 12.070 21.986 1.00 15.53 13 ASP B N 1
ATOM 1518 C CA . ASP B 1 32 ? 63.713 11.533 20.633 1.00 14.94 13 ASP B CA 1
ATOM 1519 C C . ASP B 1 32 ? 63.165 12.505 19.598 1.00 14.43 13 ASP B C 1
ATOM 1520 O O . ASP B 1 32 ? 63.072 12.153 18.432 1.00 18.46 13 ASP B O 1
ATOM 1525 N N . PHE B 1 33 ? 62.752 13.697 20.016 1.00 14.17 14 PHE B N 1
ATOM 1526 C CA . PHE B 1 33 ? 62.074 14.615 19.095 1.00 15.38 14 PHE B CA 1
ATOM 1527 C C . PHE B 1 33 ? 62.542 16.052 19.354 1.00 17.47 14 PHE B C 1
ATOM 1528 O O . PHE B 1 33 ? 63.233 16.629 18.510 1.00 18.15 14 PHE B O 1
ATOM 1536 N N . PHE B 1 34 ? 62.223 16.636 20.511 1.00 15.54 15 PHE B N 1
ATOM 1537 C CA . PHE B 1 34 ? 62.680 18.006 20.779 1.00 16.90 15 PHE B CA 1
ATOM 1538 C C . PHE B 1 34 ? 64.209 18.129 20.703 1.00 15.89 15 PHE B C 1
ATOM 1539 O O . PHE B 1 34 ? 64.758 19.055 20.060 1.00 16.85 15 PHE B O 1
ATOM 1547 N N . ARG B 1 35 ? 64.914 17.250 21.401 1.00 14.87 16 ARG B N 1
ATOM 1548 C CA . ARG B 1 35 ? 66.388 17.391 21.503 1.00 15.71 16 ARG B CA 1
ATOM 1549 C C . ARG B 1 35 ? 67.164 17.090 20.217 1.00 16.29 16 ARG B C 1
ATOM 1550 O O . ARG B 1 35 ? 68.333 17.480 20.106 1.00 20.45 16 ARG B O 1
ATOM 1558 N N . THR B 1 36 ? 66.530 16.431 19.250 1.00 16.89 17 THR B N 1
ATOM 1559 C CA . THR B 1 36 ? 67.164 16.171 17.957 1.00 17.52 17 THR B CA 1
ATOM 1560 C C . THR B 1 36 ? 67.021 17.364 16.991 1.00 18.38 17 THR B C 1
ATOM 1561 O O . THR B 1 36 ? 67.685 17.407 15.969 1.00 18.36 17 THR B O 1
ATOM 1565 N N . ARG B 1 37 ? 66.188 18.339 17.337 1.00 16.30 18 ARG B N 1
ATOM 1566 C CA . ARG B 1 37 ? 66.077 19.578 16.567 1.00 15.47 18 ARG B CA 1
ATOM 1567 C C . ARG B 1 37 ? 67.077 20.650 17.016 1.00 14.52 18 ARG B C 1
ATOM 1568 O O . ARG B 1 37 ? 67.073 21.097 18.167 1.00 18.29 18 ARG B O 1
ATOM 1576 N N . ARG B 1 38 ? 67.904 21.100 16.085 1.00 15.70 19 ARG B N 1
ATOM 1577 C CA . ARG B 1 38 ? 68.697 22.340 16.224 1.00 14.20 19 ARG B CA 1
ATOM 1578 C C . ARG B 1 38 ? 68.342 23.253 15.073 1.00 15.86 19 ARG B C 1
ATOM 1579 O O . ARG B 1 38 ? 67.914 22.787 14.024 1.00 17.68 19 ARG B O 1
ATOM 1587 N N . SER B 1 39 ? 68.547 24.568 15.230 1.00 15.95 20 SER B N 1
ATOM 1588 C CA . SER B 1 39 ? 68.358 25.477 14.112 1.00 17.20 20 SER B CA 1
ATOM 1589 C C . SER B 1 39 ? 69.311 25.144 12.963 1.00 16.95 20 SER B C 1
ATOM 1590 O O . SER B 1 39 ? 70.528 24.906 13.159 1.00 16.41 20 SER B O 1
ATOM 1593 N N . VAL B 1 40 ? 68.754 25.099 11.766 1.00 14.97 21 VAL B N 1
ATOM 1594 C CA . VAL B 1 40 ? 69.488 24.815 10.543 1.00 15.53 21 VAL B CA 1
ATOM 1595 C C . VAL B 1 40 ? 69.439 26.048 9.625 1.00 16.97 21 VAL B C 1
ATOM 1596 O O . VAL B 1 40 ? 68.353 26.556 9.327 1.00 17.03 21 VAL B O 1
ATOM 1600 N N . ARG B 1 41 ? 70.616 26.511 9.218 1.00 16.99 22 ARG B N 1
ATOM 1601 C CA . ARG B 1 41 ? 70.769 27.765 8.443 1.00 17.27 22 ARG B CA 1
ATOM 1602 C C . ARG B 1 41 ? 71.446 27.559 7.089 1.00 20.64 22 ARG B C 1
ATOM 1603 O O . ARG B 1 41 ? 71.534 28.487 6.288 1.00 18.36 22 ARG B O 1
ATOM 1611 N N . LYS B 1 42 ? 71.953 26.348 6.869 1.00 16.80 23 LYS B N 1
ATOM 1612 C CA . LYS B 1 42 ? 72.654 25.983 5.660 1.00 16.27 23 LYS B CA 1
ATOM 1613 C C . LYS B 1 42 ? 71.907 24.792 5.025 1.00 18.54 23 LYS B C 1
ATOM 1614 O O . LYS B 1 42 ? 71.603 23.809 5.698 1.00 17.94 23 LYS B O 1
ATOM 1620 N N . PHE B 1 43 ? 71.565 24.940 3.750 1.00 17.78 24 PHE B N 1
AT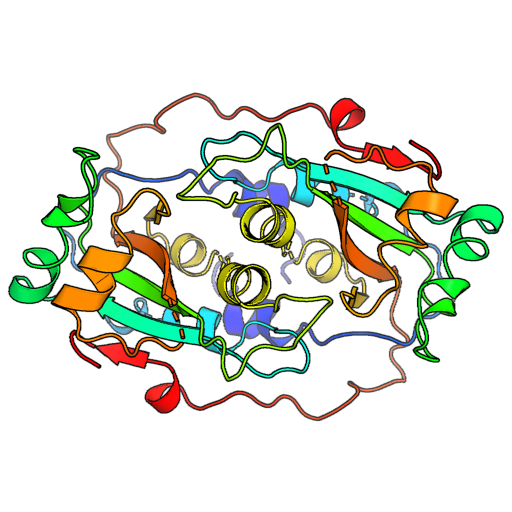OM 1621 C CA . PHE B 1 43 ? 70.632 24.033 3.065 1.00 17.21 24 PHE B CA 1
ATOM 1622 C C . PHE B 1 43 ? 71.257 23.478 1.794 1.00 19.49 24 PHE B C 1
ATOM 1623 O O . PHE B 1 43 ? 72.132 24.102 1.206 1.00 19.85 24 PHE B O 1
ATOM 1631 N N . ILE B 1 44 ? 70.822 22.287 1.408 1.00 16.43 25 ILE B N 1
ATOM 1632 C CA . ILE B 1 44 ? 71.160 21.716 0.102 1.00 19.27 25 ILE B CA 1
ATOM 1633 C C . ILE B 1 44 ? 70.086 22.046 -0.923 1.00 20.11 25 ILE B C 1
ATOM 1634 O O . ILE B 1 44 ? 69.040 22.579 -0.582 1.00 21.66 25 ILE B O 1
ATOM 1639 N N . ASP B 1 45 ? 70.347 21.687 -2.183 1.00 21.45 26 ASP B N 1
ATOM 1640 C CA . ASP B 1 45 ? 69.426 21.999 -3.294 1.00 24.95 26 ASP B CA 1
ATOM 1641 C C . ASP B 1 45 ? 68.148 21.161 -3.373 1.00 23.61 26 ASP B C 1
ATOM 1642 O O . ASP B 1 45 ? 67.255 21.474 -4.160 1.00 28.94 26 ASP B O 1
ATOM 1647 N N . ARG B 1 46 ? 68.062 20.084 -2.618 1.00 23.99 27 ARG B N 1
ATOM 1648 C CA . ARG B 1 46 ? 66.958 19.151 -2.813 1.00 22.83 27 ARG B CA 1
ATOM 1649 C C . ARG B 1 46 ? 65.615 19.890 -2.679 1.00 23.28 27 ARG B C 1
ATOM 1650 O O . ARG B 1 46 ? 65.398 20.608 -1.702 1.00 23.52 27 ARG B O 1
ATOM 1658 N N . PRO B 1 47 ? 64.716 19.743 -3.663 1.00 23.26 28 PRO B N 1
ATOM 1659 C CA . PRO B 1 47 ? 63.423 20.372 -3.522 1.00 23.03 28 PRO B CA 1
ATOM 1660 C C . PRO B 1 47 ? 62.616 19.793 -2.365 1.00 20.27 28 PRO B C 1
ATOM 1661 O O . PRO B 1 47 ? 62.680 18.589 -2.092 1.00 20.47 28 PRO B O 1
ATOM 1665 N N . VAL B 1 48 ? 61.857 20.660 -1.708 1.00 20.59 29 VAL B N 1
ATOM 1666 C CA . VAL B 1 48 ? 60.965 20.223 -0.648 1.00 19.56 29 VAL B CA 1
ATOM 1667 C C . VAL B 1 48 ? 59.698 19.734 -1.319 1.00 18.82 29 VAL B C 1
ATOM 1668 O O . VAL B 1 48 ? 59.087 20.462 -2.104 1.00 18.65 29 VAL B O 1
ATOM 1672 N N . GLU B 1 49 ? 59.338 18.478 -1.056 1.00 16.90 30 GLU B N 1
ATOM 1673 C CA . GLU B 1 49 ? 58.107 17.887 -1.598 1.00 19.06 30 GLU B CA 1
ATOM 1674 C C . GLU B 1 49 ? 56.867 18.689 -1.239 1.00 18.21 30 GLU B C 1
ATOM 1675 O O . GLU B 1 49 ? 56.705 19.136 -0.099 1.00 18.49 30 GLU B O 1
ATOM 1681 N N . GLU B 1 50 ? 55.975 18.831 -2.217 1.00 19.07 31 GLU B N 1
ATOM 1682 C CA . GLU B 1 50 ? 54.710 19.505 -2.017 1.00 21.52 31 GLU B CA 1
ATOM 1683 C C . GLU B 1 50 ? 53.924 18.981 -0.828 1.00 18.36 31 GLU B C 1
ATOM 1684 O O . GLU B 1 50 ? 53.363 19.760 -0.055 1.00 18.92 31 GLU B O 1
ATOM 1690 N N . GLU B 1 51 ? 53.875 17.670 -0.692 1.00 18.69 32 GLU B N 1
ATOM 1691 C CA . GLU B 1 51 ? 53.151 17.042 0.420 1.00 19.71 32 GLU B CA 1
ATOM 1692 C C . GLU B 1 51 ? 53.739 17.439 1.775 1.00 16.04 32 GLU B C 1
ATOM 1693 O O . GLU B 1 51 ? 53.007 17.573 2.762 1.00 18.97 32 GLU B O 1
ATOM 1699 N N . LYS B 1 52 ? 55.059 17.632 1.834 1.00 17.32 33 LYS B N 1
ATOM 1700 C CA . LYS B 1 52 ? 55.696 18.046 3.081 1.00 18.30 33 LYS B CA 1
ATOM 1701 C C . LYS B 1 52 ? 55.356 19.511 3.408 1.00 17.07 33 LYS B C 1
ATOM 1702 O O . LYS B 1 52 ? 55.009 19.852 4.554 1.00 18.10 33 LYS B O 1
ATOM 1708 N N . LEU B 1 53 ? 55.445 20.374 2.400 1.00 16.95 34 LEU B N 1
ATOM 1709 C CA . LEU B 1 53 ? 55.034 21.781 2.581 1.00 16.00 34 LEU B CA 1
ATOM 1710 C C . LEU B 1 53 ? 53.590 21.869 3.055 1.00 16.59 34 LEU B C 1
ATOM 1711 O O . LEU B 1 53 ? 53.308 22.590 4.019 1.00 16.12 34 LEU B O 1
ATOM 1724 N N . ALA B 1 55 ? 51.804 19.645 4.672 1.00 16.79 36 ALA B N 1
ATOM 1725 C CA . ALA B 1 55 ? 51.728 19.141 6.056 1.00 17.55 36 ALA B CA 1
ATOM 1726 C C . ALA B 1 55 ? 52.164 20.218 7.061 1.00 16.34 36 ALA B C 1
ATOM 1727 O O . ALA B 1 55 ? 51.574 20.385 8.120 1.00 14.50 36 ALA B O 1
ATOM 1729 N N . ILE B 1 56 ? 53.228 20.941 6.733 1.00 14.57 37 ILE B N 1
ATOM 1730 C CA . ILE B 1 56 ? 53.714 22.023 7.582 1.00 15.36 37 ILE B CA 1
ATOM 1731 C C . ILE B 1 56 ? 52.623 23.067 7.766 1.00 16.00 37 ILE B C 1
ATOM 1732 O O . ILE B 1 56 ? 52.293 23.471 8.886 1.00 15.90 37 ILE B O 1
ATOM 1737 N N . LEU B 1 57 ? 52.027 23.482 6.655 1.00 15.69 38 LEU B N 1
ATOM 1738 C CA . LEU B 1 57 ? 50.932 24.469 6.701 1.00 15.51 38 LEU B CA 1
ATOM 1739 C C . LEU B 1 57 ? 49.717 23.937 7.481 1.00 14.19 38 LEU B C 1
ATOM 1740 O O . LEU B 1 57 ? 49.084 24.661 8.248 1.00 15.61 38 LEU B O 1
ATOM 1745 N N . GLU B 1 58 ? 49.418 22.645 7.321 1.00 15.21 39 GLU B N 1
ATOM 1746 C CA . GLU B 1 58 ? 48.311 22.009 8.061 1.00 16.07 39 GLU B CA 1
ATOM 1747 C C . GLU B 1 58 ? 48.562 22.079 9.572 1.00 14.96 39 GLU B C 1
ATOM 1748 O O . GLU B 1 58 ? 47.643 22.373 10.354 1.00 16.20 39 GLU B O 1
ATOM 1754 N N . ALA B 1 59 ? 49.807 21.838 9.967 1.00 15.74 40 ALA B N 1
ATOM 1755 C CA . ALA B 1 59 ? 50.196 21.947 11.382 1.00 14.30 40 ALA B CA 1
ATOM 1756 C C . ALA B 1 59 ? 49.935 23.361 11.930 1.00 14.84 40 ALA B C 1
ATOM 1757 O O . ALA B 1 59 ? 49.377 23.517 13.027 1.00 15.40 40 ALA B O 1
ATOM 1759 N N . GLY B 1 60 ? 50.301 24.392 11.166 1.00 15.04 41 GLY B N 1
ATOM 1760 C CA . GLY B 1 60 ? 49.955 25.757 11.535 1.00 15.41 41 GLY B CA 1
ATOM 1761 C C . GLY B 1 60 ? 48.458 25.982 11.680 1.00 16.07 41 GLY B C 1
ATOM 1762 O O . GLY B 1 60 ? 47.985 26.534 12.691 1.00 15.18 41 GLY B O 1
ATOM 1763 N N . ARG B 1 61 ? 47.696 25.519 10.694 1.00 14.56 42 ARG B N 1
ATOM 1764 C CA . ARG B 1 61 ? 46.246 25.699 10.681 1.00 14.53 42 ARG B CA 1
ATOM 1765 C C . ARG B 1 61 ? 45.569 25.138 11.921 1.00 15.58 42 ARG B C 1
ATOM 1766 O O . ARG B 1 61 ? 44.599 25.714 12.394 1.00 15.75 42 ARG B O 1
ATOM 1774 N N . ILE B 1 62 ? 46.033 23.981 12.390 1.00 14.85 43 ILE B N 1
ATOM 1775 C CA . ILE B 1 62 ? 45.360 23.262 13.446 1.00 15.81 43 ILE B CA 1
ATOM 1776 C C . ILE B 1 62 ? 45.848 23.662 14.831 1.00 16.89 43 ILE B C 1
ATOM 1777 O O . ILE B 1 62 ? 45.337 23.152 15.851 1.00 16.28 43 ILE B O 1
ATOM 1782 N N . ALA B 1 63 ? 46.822 24.579 14.887 1.00 16.26 44 ALA B N 1
ATOM 1783 C CA . ALA B 1 63 ? 47.316 25.091 16.181 1.00 16.54 44 ALA B CA 1
ATOM 1784 C C . ALA B 1 63 ? 46.152 25.720 16.986 1.00 14.57 44 ALA B C 1
ATOM 1785 O O . ALA B 1 63 ? 45.224 26.305 16.424 1.00 15.50 44 ALA B O 1
ATOM 1787 N N . PRO B 1 64 ? 46.216 25.634 18.325 1.00 15.49 45 PRO B N 1
ATOM 1788 C CA . PRO B 1 64 ? 45.262 26.364 19.151 1.00 16.38 45 PRO B CA 1
ATOM 1789 C C . PRO B 1 64 ? 45.637 27.848 19.243 1.00 15.85 45 PRO B C 1
ATOM 1790 O O . PRO B 1 64 ? 46.783 28.227 18.952 1.00 15.67 45 PRO B O 1
ATOM 1794 N N . SER B 1 65 ? 44.690 28.671 19.676 1.00 16.51 46 SER B N 1
ATOM 1795 C CA . SER B 1 65 ? 44.874 30.124 19.745 1.00 15.98 46 SER B CA 1
ATOM 1796 C C . SER B 1 65 ? 43.886 30.656 20.747 1.00 16.04 46 SER B C 1
ATOM 1797 O O . SER B 1 65 ? 42.876 29.996 21.021 1.00 15.94 46 SER B O 1
ATOM 1800 N N . ALA B 1 66 ? 44.172 31.832 21.303 1.00 16.66 47 ALA B N 1
ATOM 1801 C CA . ALA B 1 66 ? 43.261 32.447 22.277 1.00 15.41 47 ALA B CA 1
ATOM 1802 C C . ALA B 1 66 ? 41.848 32.563 21.652 1.00 12.88 47 ALA B C 1
ATOM 1803 O O . ALA B 1 66 ? 41.670 33.117 20.553 1.00 17.04 47 ALA B O 1
ATOM 1805 N N . HIS B 1 67 ? 40.849 32.000 22.333 1.00 16.13 48 HIS B N 1
ATOM 1806 C CA . HIS B 1 67 ? 39.445 32.075 21.917 1.00 15.91 48 HIS B CA 1
ATOM 1807 C C . HIS B 1 67 ? 39.187 31.372 20.551 1.00 12.01 48 HIS B C 1
ATOM 1808 O O . HIS B 1 67 ? 38.159 31.586 19.911 1.00 15.43 48 HIS B O 1
ATOM 1815 N N . ASN B 1 68 ? 40.161 30.552 20.148 1.00 14.66 49 ASN B N 1
ATOM 1816 C CA . ASN B 1 68 ? 40.181 29.937 18.822 1.00 14.96 49 ASN B CA 1
ATOM 1817 C C . ASN B 1 68 ? 39.962 30.952 17.685 1.00 16.98 49 ASN B C 1
ATOM 1818 O O . ASN B 1 68 ? 39.349 30.648 16.662 1.00 15.18 49 ASN B O 1
ATOM 1823 N N . TYR B 1 69 ? 40.447 32.177 17.841 1.00 14.78 50 TYR B N 1
ATOM 1824 C CA . TYR B 1 69 ? 40.241 33.188 16.791 1.00 15.26 50 TYR B CA 1
ATOM 1825 C C . TYR B 1 69 ? 41.191 33.019 15.606 1.00 13.40 50 TYR B C 1
ATOM 1826 O O . TYR B 1 69 ? 40.920 33.585 14.520 1.00 15.66 50 TYR B O 1
ATOM 1835 N N . GLN B 1 70 ? 42.269 32.258 15.803 1.00 14.91 51 GLN B N 1
ATOM 1836 C CA . GLN B 1 70 ? 43.189 31.939 14.701 1.00 15.56 51 GLN B CA 1
ATOM 1837 C C . GLN B 1 70 ? 43.615 33.208 13.933 1.00 17.51 51 GLN B C 1
ATOM 1838 O O . GLN B 1 70 ? 43.407 33.320 12.734 1.00 16.49 51 GLN B O 1
ATOM 1844 N N . PRO B 1 71 ? 44.181 34.192 14.631 1.00 14.31 52 PRO B N 1
ATOM 1845 C CA . PRO B 1 71 ? 44.479 35.508 14.054 1.00 16.14 52 PRO B CA 1
ATOM 1846 C C . PRO B 1 71 ? 45.781 35.530 13.239 1.00 16.56 52 PRO B C 1
ATOM 1847 O O . PRO B 1 71 ? 46.602 36.428 13.404 1.00 16.30 52 PRO B O 1
ATOM 1851 N N . TRP B 1 72 ? 45.961 34.522 12.370 1.00 16.49 53 TRP B N 1
ATOM 1852 C CA . TRP B 1 72 ? 47.156 34.350 11.593 1.00 16.45 53 TRP B CA 1
ATOM 1853 C C . TRP B 1 72 ? 46.829 34.125 10.135 1.00 16.62 53 TRP B C 1
ATOM 1854 O O . TRP B 1 72 ? 45.687 33.850 9.769 1.00 17.02 53 TRP B O 1
ATOM 1865 N N . HIS B 1 73 ? 47.844 34.347 9.294 1.00 15.69 54 HIS B N 1
ATOM 1866 C CA . HIS B 1 73 ? 47.791 34.064 7.878 1.00 14.55 54 HIS B CA 1
ATOM 1867 C C . HIS B 1 73 ? 49.229 33.675 7.508 1.00 15.41 54 HIS B C 1
ATOM 1868 O O . HIS B 1 73 ? 50.187 34.300 7.967 1.00 15.42 54 HIS B O 1
ATOM 1875 N N . PHE B 1 74 ? 49.352 32.617 6.697 1.00 15.90 55 PHE B N 1
ATOM 1876 C CA . PHE B 1 74 ? 50.672 32.098 6.294 1.00 15.74 55 PHE B CA 1
ATOM 1877 C C . PHE B 1 74 ? 50.960 32.422 4.853 1.00 16.14 55 PHE B C 1
ATOM 1878 O O . PHE B 1 74 ? 50.242 31.971 3.968 1.00 17.29 55 PHE B O 1
ATOM 1886 N N . LEU B 1 75 ? 51.958 33.293 4.641 1.00 15.22 56 LEU B N 1
ATOM 1887 C CA . LEU B 1 75 ? 52.377 33.686 3.304 1.00 15.98 56 LEU B CA 1
ATOM 1888 C C . LEU B 1 75 ? 53.626 32.917 2.933 1.00 16.39 56 LEU B C 1
ATOM 1889 O O . LEU B 1 75 ? 54.713 33.139 3.473 1.00 14.53 56 LEU B O 1
ATOM 1894 N N . VAL B 1 76 ? 53.447 31.983 2.001 1.00 15.15 57 VAL B N 1
ATOM 1895 C CA . VAL B 1 76 ? 54.530 31.125 1.526 1.00 15.47 57 VAL B CA 1
ATOM 1896 C C . VAL B 1 76 ? 55.295 31.816 0.397 1.00 15.32 57 VAL B C 1
ATOM 1897 O O . VAL B 1 76 ? 54.691 32.309 -0.567 1.00 15.76 57 VAL B O 1
ATOM 1901 N N . VAL B 1 77 ? 56.621 31.857 0.524 1.00 16.33 58 VAL B N 1
ATOM 1902 C CA . VAL B 1 77 ? 57.476 32.431 -0.491 1.00 16.14 58 VAL B CA 1
ATOM 1903 C C . VAL B 1 77 ? 58.519 31.395 -0.862 1.00 15.73 58 VAL B C 1
ATOM 1904 O O . VAL B 1 77 ? 59.423 31.125 -0.093 1.00 17.49 58 VAL B O 1
ATOM 1908 N N . ARG B 1 78 ? 58.396 30.839 -2.066 1.00 18.21 59 ARG B N 1
ATOM 1909 C CA . ARG B 1 78 ? 59.353 29.838 -2.523 1.00 20.53 59 ARG B CA 1
ATOM 1910 C C . ARG B 1 78 ? 59.760 29.973 -3.986 1.00 18.13 59 ARG B C 1
ATOM 1911 O O . ARG B 1 78 ? 60.725 29.347 -4.399 1.00 17.44 59 ARG B O 1
ATOM 1919 N N . GLU B 1 79 ? 59.063 30.787 -4.773 1.00 15.86 60 GLU B N 1
ATOM 1920 C CA . GLU B 1 79 ? 59.502 31.042 -6.146 1.00 15.50 60 GLU B CA 1
ATOM 1921 C C . GLU B 1 79 ? 60.560 32.119 -6.224 1.00 17.58 60 GLU B C 1
ATOM 1922 O O . GLU B 1 79 ? 60.668 32.954 -5.342 1.00 17.99 60 GLU B O 1
ATOM 1928 N N . GLU B 1 80 ? 61.350 32.114 -7.291 1.00 17.77 61 GLU B N 1
ATOM 1929 C CA . GLU B 1 80 ? 62.542 32.955 -7.305 1.00 21.59 61 GLU B CA 1
ATOM 1930 C C . GLU B 1 80 ? 62.269 34.429 -7.155 1.00 20.90 61 GLU B C 1
ATOM 1931 O O . GLU B 1 80 ? 62.993 35.095 -6.408 1.00 19.38 61 GLU B O 1
ATOM 1937 N N . GLU B 1 81 ? 61.210 34.931 -7.796 1.00 22.20 62 GLU B N 1
ATOM 1938 C CA . GLU B 1 81 ? 60.892 36.354 -7.734 1.00 22.57 62 GLU B CA 1
ATOM 1939 C C . GLU B 1 81 ? 60.611 36.768 -6.299 1.00 19.03 62 GLU B C 1
ATOM 1940 O O . GLU B 1 81 ? 61.139 37.769 -5.838 1.00 16.14 62 GLU B O 1
ATOM 1946 N N . GLY B 1 82 ? 59.765 35.990 -5.632 1.00 18.51 63 GLY B N 1
ATOM 1947 C CA . GLY B 1 82 ? 59.414 36.245 -4.226 1.00 18.83 63 GLY B CA 1
ATOM 1948 C C . GLY B 1 82 ? 60.604 36.153 -3.266 1.00 17.32 63 GLY B C 1
ATOM 1949 O O . GLY B 1 82 ? 60.754 37.000 -2.363 1.00 15.56 63 GLY B O 1
ATOM 1950 N N . ARG B 1 83 ? 61.415 35.112 -3.432 1.00 15.14 64 ARG B N 1
ATOM 1951 C CA . ARG B 1 83 ? 62.592 34.891 -2.552 1.00 16.71 64 ARG B CA 1
ATOM 1952 C C . ARG B 1 83 ? 63.556 36.090 -2.678 1.00 16.01 64 ARG B C 1
ATOM 1953 O O . ARG B 1 83 ? 64.070 36.613 -1.696 1.00 16.60 64 ARG B O 1
ATOM 1961 N N . LYS B 1 84 ? 63.757 36.529 -3.907 1.00 14.89 65 LYS B N 1
ATOM 1962 C CA . LYS B 1 84 ? 64.603 37.692 -4.182 1.00 18.14 65 LYS B CA 1
ATOM 1963 C C . LYS B 1 84 ? 64.056 38.989 -3.599 1.00 16.33 65 LYS B C 1
ATOM 1964 O O . LYS B 1 84 ? 64.823 39.805 -3.081 1.00 15.68 65 LYS B O 1
ATOM 1967 N N A ARG B 1 85 ? 62.740 39.170 -3.689 0.50 16.05 66 ARG B N 1
ATOM 1968 N N B ARG B 1 85 ? 62.746 39.181 -3.672 0.50 15.31 66 ARG B N 1
ATOM 1969 C CA A ARG B 1 85 ? 62.066 40.348 -3.136 0.50 18.50 66 ARG B CA 1
ATOM 1970 C CA B ARG B 1 85 ? 62.130 40.385 -3.122 0.50 17.20 66 ARG B CA 1
ATOM 1971 C C A ARG B 1 85 ? 62.131 40.398 -1.621 0.50 16.43 66 ARG B C 1
ATOM 1972 C C B ARG B 1 85 ? 62.123 40.406 -1.607 0.50 15.85 66 ARG B C 1
ATOM 1973 O O A ARG B 1 85 ? 62.156 41.485 -1.046 0.50 17.10 66 ARG B O 1
ATOM 1974 O O B ARG B 1 85 ? 62.099 41.485 -1.016 0.50 16.67 66 ARG B O 1
ATOM 1989 N N . LEU B 1 86 ? 62.126 39.227 -0.979 1.00 16.38 67 LEU B N 1
ATOM 1990 C CA . LEU B 1 86 ? 62.157 39.138 0.458 1.00 14.40 67 LEU B CA 1
ATOM 1991 C C . LEU B 1 86 ? 63.571 39.391 1.034 1.00 13.75 67 LEU B C 1
ATOM 1992 O O . LEU B 1 86 ? 63.713 39.911 2.139 1.00 13.88 67 LEU B O 1
ATOM 1997 N N . ALA B 1 87 ? 64.586 39.021 0.266 1.00 14.21 68 ALA B N 1
ATOM 1998 C CA . ALA B 1 87 ? 65.989 39.007 0.728 1.00 15.37 68 ALA B CA 1
ATOM 1999 C C . ALA B 1 87 ? 66.427 40.316 1.420 1.00 15.25 68 ALA B C 1
ATOM 2000 O O . ALA B 1 87 ? 67.104 40.255 2.447 1.00 18.00 68 ALA B O 1
ATOM 2002 N N . PRO B 1 88 ? 66.071 41.486 0.858 1.00 16.82 69 PRO B N 1
ATOM 2003 C CA . PRO B 1 88 ? 66.482 42.772 1.478 1.00 17.09 69 PRO B CA 1
ATOM 2004 C C . PRO B 1 88 ? 65.968 43.008 2.900 1.00 15.71 69 PRO B C 1
ATOM 2005 O O . PRO B 1 88 ? 66.482 43.882 3.601 1.00 16.15 69 PRO B O 1
ATOM 2009 N N . CYS B 1 89 ? 64.945 42.255 3.316 1.00 13.30 70 CYS B N 1
ATOM 2010 C CA . CYS B 1 89 ? 64.426 42.383 4.688 1.00 13.77 70 CYS B CA 1
ATOM 2011 C C . CYS B 1 89 ? 65.361 41.809 5.745 1.00 13.89 70 CYS B C 1
ATOM 2012 O O . CYS B 1 89 ? 65.211 42.145 6.903 1.00 14.99 70 CYS B O 1
ATOM 2015 N N . SER B 1 90 ? 66.283 40.924 5.356 1.00 14.74 71 SER B N 1
ATOM 2016 C CA . SER B 1 90 ? 67.230 40.324 6.263 1.00 12.97 71 SER B CA 1
ATOM 2017 C C . SER B 1 90 ? 68.624 40.858 6.043 1.00 12.20 71 SER B C 1
ATOM 2018 O O . SER B 1 90 ? 69.062 41.017 4.903 1.00 13.81 71 SER B O 1
ATOM 2021 N N . GLN B 1 91 ? 69.353 41.056 7.141 1.00 15.01 72 GLN B N 1
ATOM 2022 C CA . GLN B 1 91 ? 70.767 41.446 7.071 1.00 15.08 72 GLN B CA 1
ATOM 2023 C C . GLN B 1 91 ? 71.735 40.276 7.357 1.00 14.65 72 GLN B C 1
ATOM 2024 O O . GLN B 1 91 ? 72.960 40.444 7.346 1.00 14.42 72 GLN B O 1
ATOM 2030 N N . GLN B 1 92 ? 71.189 39.092 7.646 1.00 15.82 73 GLN B N 1
ATOM 2031 C CA . GLN B 1 92 ? 72.038 37.958 8.027 1.00 15.75 73 GLN B CA 1
ATOM 2032 C C . GLN B 1 92 ? 72.516 37.198 6.809 1.00 15.71 73 GLN B C 1
ATOM 2033 O O . GLN B 1 92 ? 71.715 36.918 5.891 1.00 17.89 73 GLN B O 1
ATOM 2039 N N . PRO B 1 93 ? 73.841 36.928 6.730 1.00 15.44 74 PRO B N 1
ATOM 2040 C CA . PRO B 1 93 ? 74.358 36.304 5.502 1.00 16.18 74 PRO B CA 1
ATOM 2041 C C . PRO B 1 93 ? 73.692 34.998 5.072 1.00 13.57 74 PRO B C 1
ATOM 2042 O O . PRO B 1 93 ? 73.571 34.754 3.877 1.00 18.55 74 PRO B O 1
ATOM 2046 N N . TRP B 1 94 ? 73.272 34.161 6.017 1.00 17.33 75 TRP B N 1
ATOM 2047 C CA . TRP B 1 94 ? 72.707 32.818 5.698 1.00 15.51 75 TRP B CA 1
ATOM 2048 C C . TRP B 1 94 ? 71.303 32.893 5.064 1.00 17.10 75 TRP B C 1
ATOM 2049 O O . TRP B 1 94 ? 70.914 32.025 4.305 1.00 16.00 75 TRP B O 1
ATOM 2060 N N . PHE B 1 95 ? 70.566 33.952 5.378 1.00 15.68 76 PHE B N 1
ATOM 2061 C CA . PHE B 1 95 ? 69.132 34.032 5.094 1.00 15.99 76 PHE B CA 1
ATOM 2062 C C . PHE B 1 95 ? 68.738 33.781 3.627 1.00 16.24 76 PHE B C 1
ATOM 2063 O O . PHE B 1 95 ? 67.770 33.057 3.393 1.00 17.59 76 PHE B O 1
ATOM 2071 N N . PRO B 1 96 ? 69.437 34.400 2.644 1.00 17.37 77 PRO B N 1
ATOM 2072 C CA . PRO B 1 96 ? 69.085 34.128 1.233 1.00 16.92 77 PRO B CA 1
ATOM 2073 C C . PRO B 1 96 ? 69.325 32.702 0.740 1.00 17.41 77 PRO B C 1
ATOM 2074 O O . PRO B 1 96 ? 68.965 32.382 -0.399 1.00 21.61 77 PRO B O 1
ATOM 2078 N N . GLY B 1 97 ? 69.922 31.845 1.562 1.00 16.84 78 GLY B N 1
ATOM 2079 C CA . GLY B 1 97 ? 70.107 30.441 1.190 1.00 16.76 78 GLY B CA 1
ATOM 2080 C C . GLY B 1 97 ? 68.912 29.512 1.418 1.00 18.62 78 GLY B C 1
ATOM 2081 O O . GLY B 1 97 ? 68.926 28.380 0.930 1.00 18.63 78 GLY B O 1
ATOM 2082 N N . ALA B 1 98 ? 67.908 29.963 2.171 1.00 15.42 79 ALA B N 1
ATOM 2083 C CA . ALA B 1 98 ? 66.756 29.116 2.509 1.00 16.50 79 ALA B CA 1
ATOM 2084 C C . ALA B 1 98 ? 65.818 28.926 1.328 1.00 18.27 79 ALA B C 1
ATOM 2085 O O . ALA B 1 98 ? 65.353 29.914 0.728 1.00 17.53 79 ALA B O 1
ATOM 2087 N N . PRO B 1 99 ? 65.530 27.666 0.943 1.00 18.19 80 PRO B N 1
ATOM 2088 C CA . PRO B 1 99 ? 64.625 27.513 -0.201 1.00 19.26 80 PRO B CA 1
ATOM 2089 C C . PRO B 1 99 ? 63.180 27.985 -0.049 1.00 17.14 80 PRO B C 1
ATOM 2090 O O . PRO B 1 99 ? 62.563 28.402 -1.031 1.00 16.99 80 PRO B O 1
ATOM 2094 N N . ILE B 1 100 ? 62.631 27.862 1.148 1.00 14.54 81 ILE B N 1
ATOM 2095 C CA . ILE B 1 100 ? 61.233 28.161 1.407 1.00 13.30 81 ILE B CA 1
ATOM 2096 C C . ILE B 1 100 ? 61.147 29.057 2.640 1.00 14.52 81 ILE B C 1
ATOM 2097 O O . ILE B 1 100 ? 61.825 28.809 3.654 1.00 14.42 81 ILE B O 1
ATOM 2102 N N . TYR B 1 101 ? 60.333 30.106 2.531 1.00 14.79 82 TYR B N 1
ATOM 2103 C CA . TYR B 1 101 ? 60.017 30.953 3.675 1.00 16.19 82 TYR B CA 1
ATOM 2104 C C . TYR B 1 101 ? 58.518 30.917 3.924 1.00 14.73 82 TYR B C 1
ATOM 2105 O O . TYR B 1 101 ? 57.725 31.055 2.970 1.00 16.02 82 TYR B O 1
ATOM 2114 N N . ILE B 1 102 ? 58.127 30.716 5.169 1.00 14.97 83 ILE B N 1
ATOM 2115 C CA . ILE B 1 102 ? 56.717 30.914 5.550 1.00 13.05 83 ILE B CA 1
ATOM 2116 C C . ILE B 1 102 ? 56.641 32.130 6.455 1.00 13.76 83 ILE B C 1
ATOM 2117 O O . ILE B 1 102 ? 57.070 32.077 7.628 1.00 15.67 83 ILE B O 1
ATOM 2122 N N . ILE B 1 103 ? 56.095 33.208 5.902 1.00 14.48 84 ILE B N 1
ATOM 2123 C CA . ILE B 1 103 ? 55.944 34.469 6.621 1.00 13.63 84 ILE B CA 1
ATOM 2124 C C . ILE B 1 103 ? 54.608 34.374 7.390 1.00 15.20 84 ILE B C 1
ATOM 2125 O O . ILE B 1 103 ? 53.553 34.266 6.796 1.00 16.42 84 ILE B O 1
ATOM 2130 N N . THR B 1 104 ? 54.678 34.377 8.722 1.00 13.37 85 THR B N 1
ATOM 2131 C CA . THR B 1 104 ? 53.469 34.280 9.553 1.00 15.16 85 THR B CA 1
ATOM 2132 C C . THR B 1 104 ? 53.007 35.693 9.921 1.00 15.10 85 THR B C 1
ATOM 2133 O O . THR B 1 104 ? 53.694 36.422 10.678 1.00 15.84 85 THR B O 1
ATOM 2137 N N . LEU B 1 105 ? 51.859 36.043 9.378 1.00 15.28 86 LEU B N 1
ATOM 2138 C CA . LEU B 1 105 ? 51.213 37.321 9.631 1.00 13.10 86 LEU B CA 1
ATOM 2139 C C . LEU B 1 105 ? 50.247 37.176 10.811 1.00 15.01 86 LEU B C 1
ATOM 2140 O O . LEU B 1 105 ? 49.559 36.150 10.934 1.00 16.13 86 LEU B O 1
ATOM 2145 N N . GLY B 1 106 ? 50.213 38.211 11.646 1.00 15.22 87 GLY B N 1
ATOM 2146 C CA . GLY B 1 106 ? 49.276 38.304 12.770 1.00 14.95 87 GLY B CA 1
ATOM 2147 C C . GLY B 1 106 ? 48.278 39.419 12.491 1.00 16.21 87 GLY B C 1
ATOM 2148 O O . GLY B 1 106 ? 48.655 40.498 12.034 1.00 15.72 87 GLY B O 1
ATOM 2149 N N . ASP B 1 107 ? 47.000 39.167 12.796 1.00 16.41 88 ASP B N 1
ATOM 2150 C CA . ASP B 1 107 ? 45.919 40.092 12.524 1.00 17.35 88 ASP B CA 1
ATOM 2151 C C . ASP B 1 107 ? 45.428 40.726 13.828 1.00 14.84 88 ASP B C 1
ATOM 2152 O O . ASP B 1 107 ? 44.834 40.042 14.678 1.00 16.60 88 ASP B O 1
ATOM 2157 N N . HIS B 1 108 ? 45.781 41.986 14.047 1.00 15.54 89 HIS B N 1
ATOM 2158 C CA . HIS B 1 108 ? 45.454 42.674 15.310 1.00 14.99 89 HIS B CA 1
ATOM 2159 C C . HIS B 1 108 ? 43.964 42.888 15.503 1.00 20.34 89 HIS B C 1
ATOM 2160 O O . HIS B 1 108 ? 43.516 42.979 16.629 1.00 22.42 89 HIS B O 1
ATOM 2167 N N . GLN B 1 109 ? 43.216 42.971 14.414 1.00 19.82 90 GLN B N 1
ATOM 2168 C CA . GLN B 1 109 ? 41.753 43.088 14.520 1.00 20.39 90 GLN B CA 1
ATOM 2169 C C . GLN B 1 109 ? 41.093 41.812 15.045 1.00 20.69 90 GLN B C 1
ATOM 2170 O O . GLN B 1 109 ? 40.189 41.868 15.888 1.00 21.34 90 GLN B O 1
ATOM 2176 N N . ARG B 1 110 ? 41.573 40.660 14.590 1.00 16.99 91 ARG B N 1
ATOM 2177 C CA . ARG B 1 110 ? 40.943 39.396 14.903 1.00 19.39 91 ARG B CA 1
ATOM 2178 C C . ARG B 1 110 ? 41.458 38.787 16.203 1.00 16.79 91 ARG B C 1
ATOM 2179 O O . ARG B 1 110 ? 40.762 37.971 16.790 1.00 18.40 91 ARG B O 1
ATOM 2187 N N . ALA B 1 111 ? 42.691 39.119 16.612 1.00 13.93 92 ALA B N 1
ATOM 2188 C CA . ALA B 1 111 ? 43.302 38.506 17.828 1.00 14.00 92 ALA B CA 1
ATOM 2189 C C . ALA B 1 111 ? 42.536 38.865 19.105 1.00 15.04 92 ALA B C 1
ATOM 2190 O O . ALA B 1 111 ? 41.973 39.953 19.270 1.00 15.72 92 ALA B O 1
ATOM 2192 N N . TRP B 1 112 ? 42.518 37.910 20.016 1.00 13.80 93 TRP B N 1
ATOM 2193 C CA . TRP B 1 112 ? 41.932 38.096 21.316 1.00 14.00 93 TRP B CA 1
ATOM 2194 C C . TRP B 1 112 ? 42.634 39.273 22.041 1.00 15.41 93 TRP B C 1
ATOM 2195 O O . TRP B 1 112 ? 43.864 39.457 21.925 1.00 15.34 93 TRP B O 1
ATOM 2206 N N . LYS B 1 113 ? 41.856 40.051 22.796 1.00 15.62 94 LYS B N 1
ATOM 2207 C CA . LYS B 1 113 ? 42.377 41.264 23.417 1.00 14.29 94 LYS B CA 1
ATOM 2208 C C . LYS B 1 113 ? 42.565 41.118 24.916 1.00 11.84 94 LYS B C 1
ATOM 2209 O O . LYS B 1 113 ? 41.705 40.560 25.614 1.00 13.58 94 LYS B O 1
ATOM 2215 N N . ARG B 1 114 ? 43.670 41.676 25.403 1.00 14.13 95 ARG B N 1
ATOM 2216 C CA . ARG B 1 114 ? 43.946 41.767 26.833 1.00 14.30 95 ARG B CA 1
ATOM 2217 C C . ARG B 1 114 ? 44.624 43.113 27.160 1.00 13.35 95 ARG B C 1
ATOM 2218 O O . ARG B 1 114 ? 45.678 43.448 26.578 1.00 13.72 95 ARG B O 1
ATOM 2226 N N . GLY B 1 115 ? 44.071 43.854 28.106 1.00 14.79 96 GLY B N 1
ATOM 2227 C CA . GLY B 1 115 ? 44.534 45.213 28.393 1.00 14.57 96 GLY B CA 1
ATOM 2228 C C . GLY B 1 115 ? 44.526 46.033 27.098 1.00 15.23 96 GLY B C 1
ATOM 2229 O O . GLY B 1 115 ? 43.599 45.936 26.281 1.00 14.47 96 GLY B O 1
ATOM 2230 N N . ALA B 1 116 ? 45.621 46.776 26.897 1.00 14.83 97 ALA B N 1
ATOM 2231 C CA . ALA B 1 116 ? 45.839 47.568 25.691 1.00 15.35 97 ALA B CA 1
ATOM 2232 C C . ALA B 1 116 ? 46.490 46.776 24.555 1.00 16.60 97 ALA B C 1
ATOM 2233 O O . ALA B 1 116 ? 46.751 47.338 23.488 1.00 18.20 97 ALA B O 1
ATOM 2235 N N . GLY B 1 117 ? 46.700 45.484 24.753 1.00 16.89 98 GLY B N 1
ATOM 2236 C CA . GLY B 1 117 ? 47.345 44.660 23.741 1.00 14.42 98 GLY B CA 1
ATOM 2237 C C . GLY B 1 117 ? 46.477 43.541 23.202 1.00 13.94 98 GLY B C 1
ATOM 2238 O O . GLY B 1 117 ? 45.252 43.508 23.358 1.00 15.05 98 GLY B O 1
ATOM 2239 N N . ASP B 1 118 ? 47.142 42.590 22.565 1.00 15.55 99 ASP B N 1
ATOM 2240 C CA . ASP B 1 118 ? 46.440 41.479 21.932 1.00 15.67 99 ASP B CA 1
ATOM 2241 C C . ASP B 1 118 ? 47.343 40.255 21.854 1.00 15.69 99 ASP B C 1
ATOM 2242 O O . ASP B 1 118 ? 48.528 40.317 22.191 1.00 13.92 99 ASP B O 1
ATOM 2247 N N . SER B 1 119 ? 46.751 39.132 21.436 1.00 14.78 100 SER B N 1
ATOM 2248 C CA . SER B 1 119 ? 47.445 37.827 21.426 1.00 15.17 100 SER B CA 1
ATOM 2249 C C . SER B 1 119 ? 48.155 37.536 20.097 1.00 14.51 100 SER B C 1
ATOM 2250 O O . SER B 1 119 ? 48.487 36.407 19.851 1.00 14.88 100 SER B O 1
ATOM 2253 N N . VAL B 1 120 ? 48.400 38.543 19.262 1.00 15.90 101 VAL B N 1
ATOM 2254 C CA . VAL B 1 120 ? 49.087 38.294 17.970 1.00 13.33 101 VAL B CA 1
ATOM 2255 C C . VAL B 1 120 ? 50.436 37.611 18.186 1.00 14.46 101 VAL B C 1
ATOM 2256 O O . VAL B 1 120 ? 50.715 36.590 17.547 1.00 15.78 101 VAL B O 1
ATOM 2260 N N . ASP B 1 121 ? 51.280 38.140 19.072 1.00 14.19 102 ASP B N 1
ATOM 2261 C CA . ASP B 1 121 ? 52.614 37.520 19.214 1.00 15.61 102 ASP B CA 1
ATOM 2262 C C . ASP B 1 121 ? 52.501 36.106 19.843 1.00 15.61 102 ASP B C 1
ATOM 2263 O O . ASP B 1 121 ? 53.236 35.179 19.475 1.00 16.92 102 ASP B O 1
ATOM 2268 N N . ILE B 1 122 ? 51.597 35.958 20.792 1.00 14.67 103 ILE B N 1
ATOM 2269 C CA . ILE B 1 122 ? 51.339 34.635 21.407 1.00 13.86 103 ILE B CA 1
ATOM 2270 C C . ILE B 1 122 ? 50.847 33.605 20.383 1.00 14.12 103 ILE B C 1
ATOM 2271 O O . ILE B 1 122 ? 51.487 32.549 20.118 1.00 14.70 103 ILE B O 1
ATOM 2276 N N . ASP B 1 123 ? 49.756 33.950 19.719 1.00 14.06 104 ASP B N 1
ATOM 2277 C CA . ASP B 1 123 ? 49.092 33.004 18.808 1.00 13.77 104 ASP B CA 1
ATOM 2278 C C . ASP B 1 123 ? 49.959 32.665 17.597 1.00 15.98 104 ASP B C 1
ATOM 2279 O O . ASP B 1 123 ? 50.089 31.507 17.260 1.00 15.13 104 ASP B O 1
ATOM 2284 N N . THR B 1 124 ? 50.520 33.679 16.929 1.00 15.90 105 THR B N 1
ATOM 2285 C CA . THR B 1 124 ? 51.387 33.408 15.774 1.00 14.83 105 THR B CA 1
ATOM 2286 C C . THR B 1 124 ? 52.571 32.501 16.171 1.00 14.35 105 THR B C 1
ATOM 2287 O O . THR B 1 124 ? 53.033 31.686 15.379 1.00 15.64 105 THR B O 1
ATOM 2291 N N . SER B 1 125 ? 53.027 32.634 17.414 1.00 14.45 106 SER B N 1
ATOM 2292 C CA . SER B 1 125 ? 54.140 31.825 17.893 1.00 14.60 106 SER B CA 1
ATOM 2293 C C . SER B 1 125 ? 53.767 30.361 18.179 1.00 16.63 106 SER B C 1
ATOM 2294 O O . SER B 1 125 ? 54.586 29.468 18.018 1.00 14.91 106 SER B O 1
ATOM 2297 N N . ILE B 1 126 ? 52.514 30.120 18.556 1.00 15.06 107 ILE B N 1
ATOM 2298 C CA . ILE B 1 126 ? 52.031 28.736 18.676 1.00 14.89 107 ILE B CA 1
ATOM 2299 C C . ILE B 1 126 ? 52.021 28.122 17.273 1.00 15.41 107 ILE B C 1
ATOM 2300 O O . ILE B 1 126 ? 52.541 26.997 17.048 1.00 15.26 107 ILE B O 1
ATOM 2305 N N . ALA B 1 127 ? 51.445 28.832 16.305 1.00 16.56 108 ALA B N 1
ATOM 2306 C CA . ALA B 1 127 ? 51.421 28.304 14.948 1.00 16.07 108 ALA B CA 1
ATOM 2307 C C . ALA B 1 127 ? 52.847 28.055 14.382 1.00 16.60 108 ALA B C 1
ATOM 2308 O O . ALA B 1 127 ? 53.131 26.982 13.808 1.00 14.73 108 ALA B O 1
ATOM 2318 N N . THR B 1 129 ? 55.496 27.424 16.146 1.00 15.00 110 THR B N 1
ATOM 2319 C CA . THR B 1 129 ? 56.087 26.275 16.868 1.00 15.39 110 THR B CA 1
ATOM 2320 C C . THR B 1 129 ? 55.571 24.969 16.226 1.00 13.51 110 THR B C 1
ATOM 2321 O O . THR B 1 129 ? 56.339 24.061 15.970 1.00 14.60 110 THR B O 1
ATOM 2325 N N . TYR B 1 130 ? 54.267 24.892 15.981 1.00 16.47 111 TYR B N 1
ATOM 2326 C CA . TYR B 1 130 ? 53.699 23.707 15.346 1.00 14.10 111 TYR B CA 1
ATOM 2327 C C . TYR B 1 130 ? 54.353 23.447 13.976 1.00 16.02 111 TYR B C 1
ATOM 2328 O O . TYR B 1 130 ? 54.726 22.291 13.629 1.00 14.69 111 TYR B O 1
ATOM 2353 N N . LEU B 1 133 ? 58.051 22.279 14.432 1.00 15.54 114 LEU B N 1
ATOM 2354 C CA . LEU B 1 133 ? 58.023 20.890 14.857 1.00 14.38 114 LEU B CA 1
ATOM 2355 C C . LEU B 1 133 ? 57.559 19.971 13.716 1.00 15.29 114 LEU B C 1
ATOM 2356 O O . LEU B 1 133 ? 58.122 18.867 13.506 1.00 15.10 114 LEU B O 1
ATOM 2361 N N . GLU B 1 134 ? 56.544 20.389 12.967 1.00 15.15 115 GLU B N 1
ATOM 2362 C CA . GLU B 1 134 ? 56.127 19.572 11.823 1.00 16.32 115 GLU B CA 1
ATOM 2363 C C . GLU B 1 134 ? 57.292 19.357 10.810 1.00 16.19 115 GLU B C 1
ATOM 2364 O O . GLU B 1 134 ? 57.578 18.225 10.363 1.00 15.66 115 GLU B O 1
ATOM 2370 N N . ALA B 1 135 ? 57.944 20.441 10.448 1.00 15.60 116 ALA B N 1
ATOM 2371 C CA . ALA B 1 135 ? 59.095 20.386 9.534 1.00 17.36 116 ALA B CA 1
ATOM 2372 C C . ALA B 1 135 ? 60.147 19.406 10.071 1.00 15.79 116 ALA B C 1
ATOM 2373 O O . ALA B 1 135 ? 60.649 18.539 9.342 1.00 14.01 116 ALA B O 1
ATOM 2375 N N . HIS B 1 136 ? 60.430 19.486 11.362 1.00 14.28 117 HIS B N 1
ATOM 2376 C CA . HIS B 1 136 ? 61.403 18.591 11.992 1.00 15.07 117 HIS B CA 1
ATOM 2377 C C . HIS B 1 136 ? 60.963 17.126 11.840 1.00 15.04 117 HIS B C 1
ATOM 2378 O O . HIS B 1 136 ? 61.788 16.245 11.512 1.00 15.93 117 HIS B O 1
ATOM 2385 N N . SER B 1 137 ? 59.673 16.863 12.017 1.00 14.93 118 SER B N 1
ATOM 2386 C CA . SER B 1 137 ? 59.161 15.482 11.966 1.00 15.58 118 SER B CA 1
ATOM 2387 C C . SER B 1 137 ? 59.237 14.904 10.550 1.00 17.95 118 SER B C 1
ATOM 2388 O O . SER B 1 137 ? 59.249 13.694 10.389 1.00 15.91 118 SER B O 1
ATOM 2391 N N . LEU B 1 138 ? 59.278 15.777 9.540 1.00 15.87 119 LEU B N 1
ATOM 2392 C CA . LEU B 1 138 ? 59.365 15.414 8.128 1.00 15.51 119 LEU B CA 1
ATOM 2393 C C . LEU B 1 138 ? 60.793 15.449 7.519 1.00 17.84 119 LEU B C 1
ATOM 2394 O O . LEU B 1 138 ? 60.988 15.374 6.300 1.00 18.29 119 LEU B O 1
ATOM 2399 N N . GLY B 1 139 ? 61.795 15.520 8.380 1.00 16.20 120 GLY B N 1
ATOM 2400 C CA . GLY B 1 139 ? 63.187 15.406 7.943 1.00 15.70 120 GLY B CA 1
ATOM 2401 C C . GLY B 1 139 ? 63.779 16.690 7.390 1.00 16.46 120 GLY B C 1
ATOM 2402 O O . GLY B 1 139 ? 64.853 16.653 6.763 1.00 17.18 120 GLY B O 1
ATOM 2403 N N . LEU B 1 140 ? 63.106 17.810 7.666 1.00 15.90 121 LEU B N 1
ATOM 2404 C CA . LEU B 1 140 ? 63.536 19.124 7.159 1.00 17.18 121 LEU B CA 1
ATOM 2405 C C . LEU B 1 140 ? 64.242 19.912 8.235 1.00 17.99 121 LEU B C 1
ATOM 2406 O O . LEU B 1 140 ? 64.072 19.648 9.431 1.00 20.48 121 LEU B O 1
ATOM 2411 N N . GLY B 1 141 ? 65.068 20.873 7.812 1.00 16.15 122 GLY B N 1
ATOM 2412 C CA . GLY B 1 141 ? 65.748 21.765 8.751 1.00 16.33 122 GLY B CA 1
ATOM 2413 C C . GLY B 1 141 ? 65.096 23.133 8.654 1.00 15.20 122 GLY B C 1
ATOM 2414 O O . GLY B 1 141 ? 64.561 23.511 7.607 1.00 16.49 122 GLY B O 1
ATOM 2415 N N . CYS B 1 142 ? 65.110 23.893 9.736 1.00 16.41 123 CYS B N 1
ATOM 2416 C CA . CYS B 1 142 ? 64.581 25.245 9.655 1.00 17.96 123 CYS B CA 1
ATOM 2417 C C . CYS B 1 142 ? 65.166 26.121 10.726 1.00 16.75 123 CYS B C 1
ATOM 2418 O O . CYS B 1 142 ? 65.793 25.632 11.662 1.00 15.00 123 CYS B O 1
ATOM 2421 N N . THR B 1 143 ? 64.981 27.424 10.548 1.00 16.02 124 THR B N 1
ATOM 2422 C CA . THR B 1 143 ? 65.290 28.420 11.557 1.00 15.37 124 THR B CA 1
ATOM 2423 C C . THR B 1 143 ? 64.142 29.402 11.637 1.00 15.38 124 THR B C 1
ATOM 2424 O O . THR B 1 143 ? 63.624 29.828 10.606 1.00 16.20 124 THR B O 1
ATOM 2428 N N . TRP B 1 144 ? 63.697 29.636 12.868 1.00 15.56 125 TRP B N 1
ATOM 2429 C CA . TRP B 1 144 ? 62.713 30.688 13.220 1.00 14.64 125 TRP B CA 1
ATOM 2430 C C . TRP B 1 144 ? 63.438 32.023 13.113 1.00 15.50 125 TRP B C 1
ATOM 2431 O O . TRP B 1 144 ? 64.516 32.206 13.715 1.00 16.91 125 TRP B O 1
ATOM 2442 N N . VAL B 1 145 ? 62.886 32.939 12.326 1.00 15.41 126 VAL B N 1
ATOM 2443 C CA . VAL B 1 145 ? 63.499 34.248 12.095 1.00 16.77 126 VAL B CA 1
ATOM 2444 C C . VAL B 1 145 ? 62.564 35.376 12.562 1.00 16.08 126 VAL B C 1
ATOM 2445 O O . VAL B 1 145 ? 61.447 35.530 12.054 1.00 16.42 126 VAL B O 1
ATOM 2449 N N . CYS B 1 146 ? 63.065 36.178 13.498 1.00 16.72 127 CYS B N 1
ATOM 2450 C CA . CYS B 1 146 ? 62.422 37.425 13.857 1.00 16.77 127 CYS B CA 1
ATOM 2451 C C . CYS B 1 146 ? 63.262 38.661 13.505 1.00 15.09 127 CYS B C 1
ATOM 2452 O O . CYS B 1 146 ? 62.717 39.765 13.507 1.00 15.20 127 CYS B O 1
ATOM 2455 N N . ALA B 1 147 ? 64.552 38.481 13.172 1.00 15.68 128 ALA B N 1
ATOM 2456 C CA . ALA B 1 147 ? 65.421 39.586 12.773 1.00 16.47 128 ALA B CA 1
ATOM 2457 C C . ALA B 1 147 ? 65.249 39.896 11.271 1.00 13.24 128 ALA B C 1
ATOM 2458 O O . ALA B 1 147 ? 66.040 39.481 10.405 1.00 16.86 128 ALA B O 1
ATOM 2460 N N . PHE B 1 148 ? 64.144 40.569 10.971 1.00 15.99 129 PHE B N 1
ATOM 2461 C CA . PHE B 1 148 ? 63.875 41.059 9.642 1.00 15.25 129 PHE B CA 1
ATOM 2462 C C . PHE B 1 148 ? 63.120 42.374 9.734 1.00 16.34 129 PHE B C 1
ATOM 2463 O O . PHE B 1 148 ? 62.519 42.716 10.770 1.00 15.82 129 PHE B O 1
ATOM 2471 N N . ASP B 1 149 ? 63.242 43.125 8.649 1.00 17.04 130 ASP B N 1
ATOM 2472 C CA . ASP B 1 149 ? 62.670 44.455 8.471 1.00 16.58 130 ASP B CA 1
ATOM 2473 C C . ASP B 1 149 ? 61.160 44.321 8.194 1.00 14.07 130 ASP B C 1
ATOM 2474 O O . ASP B 1 149 ? 60.708 44.121 7.036 1.00 15.01 130 ASP B O 1
ATOM 2479 N N . GLN B 1 150 ? 60.375 44.426 9.268 1.00 15.96 131 GLN B N 1
ATOM 2480 C CA . GLN B 1 150 ? 58.924 44.163 9.159 1.00 16.44 131 GLN B CA 1
ATOM 2481 C C . GLN B 1 150 ? 58.227 45.241 8.319 1.00 18.35 131 GLN B C 1
ATOM 2482 O O . GLN B 1 150 ? 57.366 44.951 7.475 1.00 16.74 131 GLN B O 1
ATOM 2488 N N . ALA B 1 151 ? 58.635 46.500 8.494 1.00 17.80 132 ALA B N 1
ATOM 2489 C CA . ALA B 1 151 ? 58.043 47.568 7.683 1.00 18.10 132 ALA B CA 1
ATOM 2490 C C . ALA B 1 151 ? 58.280 47.367 6.186 1.00 17.86 132 ALA B C 1
ATOM 2491 O O . ALA B 1 151 ? 57.350 47.510 5.389 1.00 16.74 132 ALA B O 1
ATOM 2493 N N A LEU B 1 152 ? 59.519 47.049 5.803 0.50 15.75 133 LEU B N 1
ATOM 2494 N N B LEU B 1 152 ? 59.513 47.025 5.829 0.50 17.04 133 LEU B N 1
ATOM 2495 C CA A LEU B 1 152 ? 59.854 46.782 4.398 0.50 13.88 133 LEU B CA 1
ATOM 2496 C CA B LEU B 1 152 ? 59.886 46.775 4.443 0.50 16.38 133 LEU B CA 1
ATOM 2497 C C A LEU B 1 152 ? 59.088 45.567 3.904 0.50 15.02 133 LEU B C 1
ATOM 2498 C C B LEU B 1 152 ? 59.131 45.565 3.906 0.50 16.30 133 LEU B C 1
ATOM 2499 O O A LEU B 1 152 ? 58.557 45.574 2.809 0.50 14.46 133 LEU B O 1
ATOM 2500 O O B LEU B 1 152 ? 58.640 45.580 2.793 0.50 16.03 133 LEU B O 1
ATOM 2509 N N . CYS B 1 153 ? 59.031 44.520 4.722 1.00 14.50 134 CYS B N 1
ATOM 2510 C CA . CYS B 1 153 ? 58.243 43.344 4.366 1.00 16.11 134 CYS B CA 1
ATOM 2511 C C . CYS B 1 153 ? 56.776 43.705 4.073 1.00 16.01 134 CYS B C 1
ATOM 2512 O O . CYS B 1 153 ? 56.230 43.285 3.065 1.00 15.91 134 CYS B O 1
ATOM 2515 N N . SER B 1 154 ? 56.172 44.526 4.930 1.00 17.40 135 SER B N 1
ATOM 2516 C CA . SER B 1 154 ? 54.794 44.988 4.704 1.00 17.15 135 SER B CA 1
ATOM 2517 C C . SER B 1 154 ? 54.626 45.771 3.396 1.00 17.21 135 SER B C 1
ATOM 2518 O O . SER B 1 154 ? 53.615 45.607 2.710 1.00 16.08 135 SER B O 1
ATOM 2521 N N . GLU B 1 155 ? 55.597 46.625 3.085 1.00 15.76 136 GLU B N 1
ATOM 2522 C CA . GLU B 1 155 ? 55.608 47.356 1.837 1.00 18.51 136 GLU B CA 1
ATOM 2523 C C . GLU B 1 155 ? 55.721 46.414 0.625 1.00 17.21 136 GLU B C 1
ATOM 2524 O O . GLU B 1 155 ? 54.912 46.486 -0.340 1.00 18.71 136 GLU B O 1
ATOM 2530 N N . ILE B 1 156 ? 56.714 45.530 0.659 1.00 17.53 137 ILE B N 1
ATOM 2531 C CA . ILE B 1 156 ? 56.996 44.618 -0.447 1.00 19.03 137 ILE B CA 1
ATOM 2532 C C . ILE B 1 156 ? 55.784 43.725 -0.780 1.00 20.99 137 ILE B C 1
ATOM 2533 O O . ILE B 1 156 ? 55.423 43.542 -1.955 1.00 18.11 137 ILE B O 1
ATOM 2538 N N . PHE B 1 157 ? 55.137 43.223 0.259 1.00 19.45 138 PHE B N 1
ATOM 2539 C CA . PHE B 1 157 ? 54.085 42.237 0.094 1.00 19.63 138 PHE B CA 1
ATOM 2540 C C . PHE B 1 157 ? 52.689 42.819 0.286 1.00 21.09 138 PHE B C 1
ATOM 2541 O O . PHE B 1 157 ? 51.730 42.074 0.414 1.00 22.19 138 PHE B O 1
ATOM 2549 N N . ASP B 1 158 ? 52.585 44.146 0.280 1.00 19.16 139 ASP B N 1
ATOM 2550 C CA . ASP B 1 158 ? 51.299 44.831 0.398 1.00 20.20 139 ASP B CA 1
ATOM 2551 C C . ASP B 1 158 ? 50.434 44.271 1.554 1.00 19.54 139 ASP B C 1
ATOM 2552 O O . ASP B 1 158 ? 49.253 44.006 1.395 1.00 19.10 139 ASP B O 1
ATOM 2557 N N . ILE B 1 159 ? 51.035 44.166 2.727 1.00 18.26 140 ILE B N 1
ATOM 2558 C CA . ILE B 1 159 ? 50.359 43.604 3.889 1.00 18.71 140 ILE B CA 1
ATOM 2559 C C . ILE B 1 159 ? 49.495 44.687 4.509 1.00 19.94 140 ILE B C 1
ATOM 2560 O O . ILE B 1 159 ? 50.012 45.751 4.815 1.00 18.32 140 ILE B O 1
ATOM 2565 N N . PRO B 1 160 ? 48.178 44.430 4.697 1.00 20.04 141 PRO B N 1
ATOM 2566 C CA . PRO B 1 160 ? 47.314 45.436 5.297 1.00 21.26 141 PRO B CA 1
ATOM 2567 C C . PRO B 1 160 ? 47.816 45.950 6.651 1.00 19.86 141 PRO B C 1
ATOM 2568 O O . PRO B 1 160 ? 48.474 45.217 7.399 1.00 19.40 141 PRO B O 1
ATOM 2572 N N . SER B 1 161 ? 47.539 47.226 6.940 1.00 20.29 142 SER B N 1
ATOM 2573 C CA . SER B 1 161 ? 48.075 47.901 8.133 1.00 23.32 142 SER B CA 1
ATOM 2574 C C . SER B 1 161 ? 47.669 47.238 9.447 1.00 21.24 142 SER B C 1
ATOM 2575 O O . SER B 1 161 ? 48.439 47.243 10.406 1.00 24.50 142 SER B O 1
ATOM 2578 N N . HIS B 1 162 ? 46.498 46.612 9.480 1.00 18.07 143 HIS B N 1
ATOM 2579 C CA . HIS B 1 162 ? 46.070 45.876 10.683 1.00 17.18 143 HIS B CA 1
ATOM 2580 C C . HIS B 1 162 ? 46.722 44.477 10.891 1.00 19.95 143 HIS B C 1
ATOM 2581 O O . HIS B 1 162 ? 46.445 43.809 11.878 1.00 18.73 143 HIS B O 1
ATOM 2596 N N . THR B 1 164 ? 50.554 42.292 10.861 1.00 16.57 145 THR B N 1
ATOM 2597 C CA . THR B 1 164 ? 51.977 42.429 11.039 1.00 16.38 145 THR B CA 1
ATOM 2598 C C . THR B 1 164 ? 52.664 41.137 10.675 1.00 16.25 145 THR B C 1
ATOM 2599 O O . THR B 1 164 ? 52.244 40.095 11.120 1.00 15.55 145 THR B O 1
ATOM 2603 N N . PRO B 1 165 ? 53.753 41.205 9.87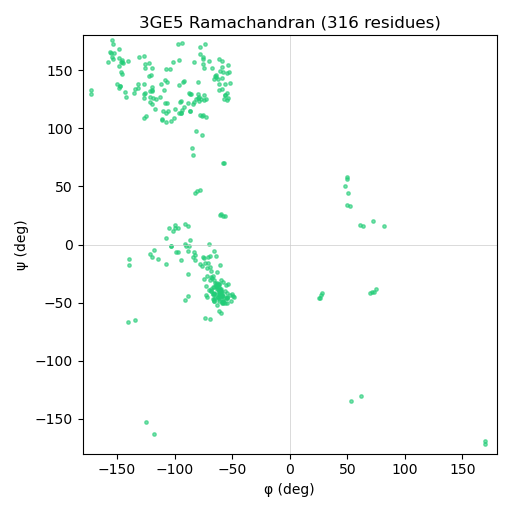3 1.00 16.01 146 PRO B N 1
ATOM 2604 C CA . PRO B 1 165 ? 54.565 39.996 9.702 1.00 16.71 146 PRO B CA 1
ATOM 2605 C C . PRO B 1 165 ? 55.400 39.779 10.984 1.00 15.49 146 PRO B C 1
ATOM 2606 O O . PRO B 1 165 ? 56.245 40.605 11.323 1.00 17.01 146 PRO B O 1
ATOM 2610 N N . VAL B 1 166 ? 55.091 38.722 11.749 1.00 14.27 147 VAL B N 1
ATOM 2611 C CA . VAL B 1 166 ? 55.673 38.578 13.083 1.00 13.15 147 VAL B CA 1
ATOM 2612 C C . VAL B 1 166 ? 56.977 37.790 13.039 1.00 14.62 147 VAL B C 1
ATOM 2613 O O . VAL B 1 166 ? 57.972 38.161 13.659 1.00 14.93 147 VAL B O 1
ATOM 2617 N N . SER B 1 167 ? 56.908 36.650 12.332 1.00 14.49 148 SER B N 1
ATOM 2618 C CA . SER B 1 167 ? 57.994 35.674 12.280 1.00 15.76 148 SER B CA 1
ATOM 2619 C C . SER B 1 167 ? 58.039 35.057 10.903 1.00 15.20 148 SER B C 1
ATOM 2620 O O . SER B 1 167 ? 57.024 35.014 10.206 1.00 15.61 148 SER B O 1
ATOM 2623 N N . ILE B 1 168 ? 59.217 34.554 10.538 1.00 14.46 149 ILE B N 1
ATOM 2624 C CA . ILE B 1 168 ? 59.398 33.794 9.288 1.00 14.65 149 ILE B CA 1
ATOM 2625 C C . ILE B 1 168 ? 60.032 32.448 9.614 1.00 16.67 149 ILE B C 1
ATOM 2626 O O . ILE B 1 168 ? 61.030 32.393 10.326 1.00 14.53 149 ILE B O 1
ATOM 2631 N N . LEU B 1 169 ? 59.449 31.378 9.096 1.00 15.68 150 LEU B N 1
ATOM 2632 C CA . LEU B 1 169 ? 60.091 30.051 9.198 1.00 14.83 150 LEU B CA 1
ATOM 2633 C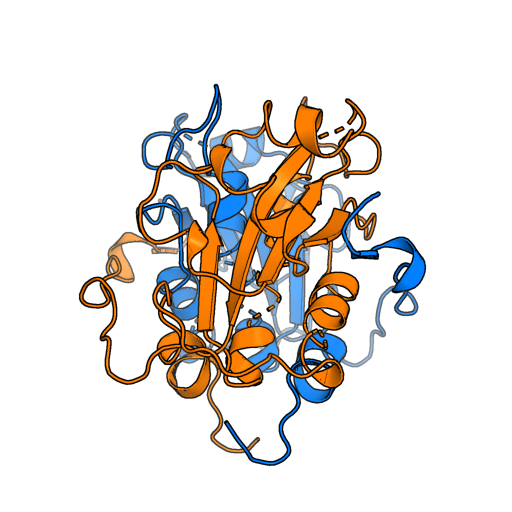 C . LEU B 1 169 ? 60.844 29.837 7.890 1.00 13.95 150 LEU B C 1
ATOM 2634 O O . LEU B 1 169 ? 60.240 29.731 6.791 1.00 15.24 150 LEU B O 1
ATOM 2639 N N . ALA B 1 170 ? 62.155 29.808 8.010 1.00 14.86 151 ALA B N 1
ATOM 2640 C CA . ALA B 1 170 ? 63.074 29.558 6.890 1.00 12.71 151 ALA B CA 1
ATOM 2641 C C . ALA B 1 170 ? 63.362 28.069 6.914 1.00 16.79 151 ALA B C 1
ATOM 2642 O O . ALA B 1 170 ? 63.840 27.563 7.909 1.00 17.26 151 ALA B O 1
ATOM 2644 N N . LEU B 1 171 ? 63.105 27.372 5.817 1.00 14.90 152 LEU B N 1
ATOM 2645 C CA . LEU B 1 171 ? 63.176 25.900 5.819 1.00 14.63 152 LEU B CA 1
ATOM 2646 C C . LEU B 1 171 ? 63.612 25.291 4.484 1.00 15.32 152 LEU B C 1
ATOM 2647 O O . LEU B 1 171 ? 63.537 25.894 3.406 1.00 15.14 152 LEU B O 1
ATOM 2652 N N . GLY B 1 172 ? 64.070 24.044 4.593 1.00 17.37 153 GLY B N 1
ATOM 2653 C CA . GLY B 1 172 ? 64.483 23.227 3.449 1.00 18.29 153 GLY B CA 1
ATOM 2654 C C . GLY B 1 172 ? 65.194 21.979 3.970 1.00 16.93 153 GLY B C 1
ATOM 2655 O O . GLY B 1 172 ? 65.141 21.688 5.176 1.00 14.53 153 GLY B O 1
ATOM 2656 N N . TYR B 1 173 ? 65.840 21.216 3.082 1.00 17.00 154 TYR B N 1
ATOM 2657 C CA . TYR B 1 173 ? 66.723 20.137 3.538 1.00 16.81 154 TYR B CA 1
ATOM 2658 C C . TYR B 1 173 ? 68.065 20.723 3.977 1.00 18.43 154 TYR B C 1
ATOM 2659 O O . TYR B 1 173 ? 68.722 21.464 3.224 1.00 16.94 154 TYR B O 1
ATOM 2668 N N . GLY B 1 174 ? 68.467 20.380 5.195 1.00 18.82 155 GLY B N 1
ATOM 2669 C CA . GLY B 1 174 ? 69.693 20.872 5.752 1.00 18.91 155 GLY B CA 1
ATOM 2670 C C . GLY B 1 174 ? 70.881 20.180 5.110 1.00 19.43 155 GLY B C 1
ATOM 2671 O O . GLY B 1 174 ? 70.769 19.062 4.621 1.00 20.15 155 GLY B O 1
ATOM 2672 N N . ASP B 1 175 ? 71.999 20.889 5.085 1.00 19.76 156 ASP B N 1
ATOM 2673 C CA . ASP B 1 175 ? 73.277 20.326 4.668 1.00 19.38 156 ASP B CA 1
ATOM 2674 C C . ASP B 1 175 ? 73.788 19.477 5.808 1.00 20.86 156 ASP B C 1
ATOM 2675 O O . ASP B 1 175 ? 74.145 20.003 6.877 1.00 21.60 156 ASP B O 1
ATOM 2680 N N . PRO B 1 176 ? 73.812 18.158 5.612 1.00 25.38 157 PRO B N 1
ATOM 2681 C CA . PRO B 1 176 ? 74.198 17.294 6.736 1.00 27.17 157 PRO B CA 1
ATOM 2682 C C . PRO B 1 176 ? 75.696 17.396 7.087 1.00 27.10 157 PRO B C 1
ATOM 2683 O O . PRO B 1 176 ? 76.107 16.918 8.139 1.00 30.49 157 PRO B O 1
ATOM 2687 N N . THR B 1 177 ? 76.487 18.051 6.237 1.00 26.80 158 THR B N 1
ATOM 2688 C CA . THR B 1 177 ? 77.912 18.262 6.522 1.00 26.22 158 THR B CA 1
ATOM 2689 C C . THR B 1 177 ? 78.180 19.474 7.432 1.00 26.28 158 THR B C 1
ATOM 2690 O O . THR B 1 177 ? 79.330 19.679 7.865 1.00 25.95 158 THR B O 1
ATOM 2694 N N . VAL B 1 178 ? 77.134 20.258 7.733 1.00 24.05 159 VAL B N 1
ATOM 2695 C CA . VAL B 1 178 ? 77.290 21.470 8.542 1.00 24.68 159 VAL B CA 1
ATOM 2696 C C . VAL B 1 178 ? 76.725 21.246 9.943 1.00 22.11 159 VAL B C 1
ATOM 2697 O O . VAL B 1 178 ? 75.553 20.895 10.090 1.00 22.11 159 VAL B O 1
ATOM 2701 N N . PRO B 1 179 ? 77.564 21.418 10.971 1.00 22.25 160 PRO B N 1
ATOM 2702 C CA . PRO B 1 179 ? 77.066 21.203 12.317 1.00 22.35 160 PRO B CA 1
ATOM 2703 C C . PRO B 1 179 ? 76.233 22.397 12.785 1.00 21.38 160 PRO B C 1
ATOM 2704 O O . PRO B 1 179 ? 76.221 23.436 12.119 1.00 22.62 160 PRO B O 1
ATOM 2708 N N . PRO B 1 180 ? 75.547 22.246 13.922 1.00 22.27 161 PRO B N 1
ATOM 2709 C CA . PRO B 1 180 ? 74.859 23.377 14.509 1.00 19.39 161 PRO B CA 1
ATOM 2710 C C . PRO B 1 180 ? 75.811 24.580 14.703 1.00 20.41 161 PRO B C 1
ATOM 2711 O O . PRO B 1 180 ? 77.038 24.418 14.858 1.00 20.32 161 PRO B O 1
ATOM 2715 N N . ARG B 1 181 ? 75.223 25.769 14.715 1.00 19.16 162 ARG B N 1
ATOM 2716 C CA . ARG B 1 181 ? 75.994 27.007 14.772 1.00 20.55 162 ARG B CA 1
ATOM 2717 C C . ARG B 1 181 ? 76.840 27.104 16.045 1.00 21.94 162 ARG B C 1
ATOM 2718 O O . ARG B 1 181 ? 77.954 27.676 16.038 1.00 20.57 162 ARG B O 1
ATOM 2726 N N . GLU B 1 182 ? 76.312 26.559 17.142 1.00 21.05 163 GLU B N 1
ATOM 2727 C CA . GLU B 1 182 ? 77.037 26.498 18.434 1.00 19.86 163 GLU B CA 1
ATOM 2728 C C . GLU B 1 182 ? 76.521 25.311 19.207 1.00 19.08 163 GLU B C 1
ATOM 2729 O O . GLU B 1 182 ? 75.481 24.749 18.874 1.00 18.01 163 GLU B O 1
ATOM 2735 N N . ALA B 1 183 ? 77.262 24.921 20.232 1.00 17.02 164 ALA B N 1
ATOM 2736 C CA . ALA B 1 183 ? 76.886 23.798 21.066 1.00 17.40 164 ALA B CA 1
ATOM 2737 C C . ALA B 1 183 ? 75.561 24.142 21.779 1.00 18.50 164 ALA B C 1
ATOM 2738 O O . ALA B 1 183 ? 75.332 25.302 22.174 1.00 18.25 164 ALA B O 1
ATOM 2740 N N . PHE B 1 184 ? 74.713 23.130 21.957 1.00 19.56 165 PHE B N 1
ATOM 2741 C CA . PHE B 1 184 ? 73.463 23.261 22.715 1.00 17.29 165 PHE B CA 1
ATOM 2742 C C . PHE B 1 184 ? 73.771 23.759 24.116 1.00 17.41 165 PHE B C 1
ATOM 2743 O O . PHE B 1 184 ? 74.670 23.237 24.807 1.00 18.33 165 PHE B O 1
ATOM 2751 N N . ASN B 1 185 ? 73.079 24.803 24.523 1.00 17.31 166 ASN B N 1
ATOM 2752 C CA . ASN B 1 185 ? 7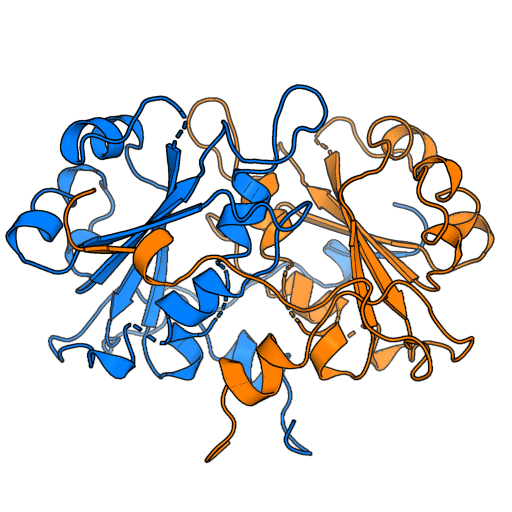3.171 25.278 25.915 1.00 15.51 166 ASN B CA 1
ATOM 2753 C C . ASN B 1 185 ? 71.841 25.887 26.396 1.00 17.16 166 ASN B C 1
ATOM 2754 O O . ASN B 1 185 ? 71.171 26.588 25.655 1.00 16.14 166 ASN B O 1
ATOM 2759 N N . ARG B 1 186 ? 71.463 25.536 27.623 1.00 15.89 167 ARG B N 1
ATOM 2760 C CA . ARG B 1 186 ? 70.298 26.130 28.297 1.00 15.50 167 ARG B CA 1
ATOM 2761 C C . ARG B 1 186 ? 70.665 26.333 29.757 1.00 16.74 167 ARG B C 1
ATOM 2762 O O . ARG B 1 186 ? 71.565 25.663 30.298 1.00 16.38 167 ARG B O 1
ATOM 2770 N N . LYS B 1 187 ? 69.951 27.253 30.405 1.00 14.18 168 LYS B N 1
ATOM 2771 C CA . LYS B 1 187 ? 70.068 27.474 31.842 1.00 15.55 168 LYS B CA 1
ATOM 2772 C C . LYS B 1 187 ? 69.657 26.180 32.539 1.00 15.20 168 LYS B C 1
ATOM 2773 O O . LYS B 1 187 ? 68.931 25.336 31.943 1.00 15.04 168 LYS B O 1
ATOM 2779 N N . THR B 1 188 ? 70.081 26.033 33.788 1.00 15.53 169 THR B N 1
ATOM 2780 C CA . THR B 1 188 ? 69.753 24.833 34.548 1.00 14.93 169 THR B CA 1
ATOM 2781 C C . THR B 1 188 ? 68.304 24.907 34.982 1.00 15.14 169 THR B C 1
ATOM 2782 O O . THR B 1 188 ? 67.683 25.988 35.085 1.00 15.63 169 THR B O 1
ATOM 2786 N N . ILE B 1 189 ? 67.774 23.736 35.295 1.00 14.03 170 ILE B N 1
ATOM 2787 C CA . ILE B 1 189 ? 66.371 23.636 35.715 1.00 15.69 170 ILE B CA 1
ATOM 2788 C C . ILE B 1 189 ? 66.164 24.447 36.985 1.00 16.55 170 ILE B C 1
ATOM 2789 O O . ILE B 1 189 ? 65.134 25.107 37.113 1.00 15.38 170 ILE B O 1
ATOM 2794 N N . GLU B 1 190 ? 67.148 24.455 37.889 1.00 14.40 171 GLU B N 1
ATOM 2795 C CA . GLU B 1 190 ? 67.013 25.204 39.135 1.00 14.41 171 GLU B CA 1
ATOM 2796 C C . GLU B 1 190 ? 66.978 26.722 38.912 1.00 17.63 171 GLU B C 1
ATOM 2797 O O . GLU B 1 190 ? 66.358 27.452 39.713 1.00 17.29 171 GLU B O 1
ATOM 2803 N N . GLU B 1 191 ? 67.629 27.199 37.854 1.00 14.03 172 GLU B N 1
ATOM 2804 C CA . GLU B 1 191 ? 67.583 28.615 37.527 1.00 16.25 172 GLU B CA 1
ATOM 2805 C C . GLU B 1 191 ? 66.207 29.051 37.018 1.00 16.28 172 GLU B C 1
ATOM 2806 O O . GLU B 1 191 ? 65.723 30.139 37.337 1.00 17.00 172 GLU B O 1
ATOM 2812 N N . VAL B 1 192 ? 65.568 28.214 36.222 1.00 15.06 173 VAL B N 1
ATOM 2813 C CA . VAL B 1 192 ? 64.356 28.654 35.511 1.00 15.77 173 VAL B CA 1
ATOM 2814 C C . VAL B 1 192 ? 63.023 28.279 36.174 1.00 14.33 173 VAL B C 1
ATOM 2815 O O . VAL B 1 192 ? 61.972 28.734 35.710 1.00 15.13 173 VAL B O 1
ATOM 2819 N N . VAL B 1 193 ? 63.077 27.485 37.256 1.00 13.77 174 VAL B N 1
ATOM 2820 C CA . VAL B 1 193 ? 61.887 26.993 37.958 1.00 14.26 174 VAL B CA 1
ATOM 2821 C C . VAL B 1 193 ? 61.871 27.460 39.394 1.00 15.59 174 VAL B C 1
ATOM 2822 O O . VAL B 1 193 ? 62.867 27.339 40.074 1.00 15.90 174 VAL B O 1
ATOM 2826 N N . SER B 1 194 ? 60.706 27.917 39.843 1.00 14.20 175 SER B N 1
ATOM 2827 C CA . SER B 1 194 ? 60.382 28.129 41.254 1.00 14.90 175 SER B CA 1
ATOM 2828 C C . SER B 1 194 ? 59.102 27.405 41.593 1.00 16.24 175 SER B C 1
ATOM 2829 O O . SER B 1 194 ? 58.144 27.409 40.826 1.00 15.95 175 SER B O 1
ATOM 2832 N N . PHE B 1 195 ? 59.102 26.768 42.746 1.00 14.78 176 PHE B N 1
ATOM 2833 C CA . PHE B 1 195 ? 57.921 26.122 43.310 1.00 16.92 176 PHE B CA 1
ATOM 2834 C C . PHE B 1 195 ? 57.273 26.991 44.354 1.00 17.03 176 PHE B C 1
ATOM 2835 O O . PHE B 1 195 ? 57.897 27.295 45.381 1.00 15.34 176 PHE B O 1
ATOM 2843 N N . GLU B 1 196 ? 56.028 27.395 44.056 1.00 18.25 177 GLU B N 1
ATOM 2844 C CA . GLU B 1 196 ? 55.102 28.085 44.967 1.00 16.96 177 GLU B CA 1
ATOM 2845 C C . GLU B 1 196 ? 55.415 29.564 45.231 1.00 16.76 177 GLU B C 1
ATOM 2846 O O . GLU B 1 196 ? 54.498 30.380 45.362 1.00 19.09 177 GLU B O 1
ATOM 2852 N N . LYS B 1 197 ? 56.689 29.913 45.349 1.00 18.47 178 LYS B N 1
ATOM 2853 C CA . LYS B 1 197 ? 57.088 31.307 45.517 1.00 20.22 178 LYS B CA 1
ATOM 2854 C C . LYS B 1 197 ? 58.422 31.528 44.828 1.00 19.85 178 LYS B C 1
ATOM 2855 O O . LYS B 1 197 ? 59.248 30.614 44.745 1.00 18.36 178 LYS B O 1
ATOM 2859 N N . LEU B 1 198 ? 58.613 32.739 44.330 1.00 18.02 179 LEU B N 1
ATOM 2860 C CA . LEU B 1 198 ? 59.869 33.146 43.707 1.00 20.56 179 LEU B CA 1
ATOM 2861 C C . LEU B 1 198 ? 60.983 33.272 44.735 1.00 23.97 179 LEU B C 1
ATOM 2862 O O . LEU B 1 198 ? 62.153 33.148 44.361 1.00 27.51 179 LEU B O 1
#